Protein AF-A0A1M8A8I0-F1 (afdb_monomer)

Organism: Malassezia sympodialis (strain ATCC 42132) (NCBI:txid1230383)

Secondary structure (DSSP, 8-state):
-----PPPPP---------------------PPPS----------SS--PPEEETTEEE------PPP----HHHHHH---SBTTB-S-SSTTPPPHHHHT-SGGGTT--GGGS--PPPHHHHHHHSPPEEES-SEEEE--SSGGGS---EEEE--SSS-EE-TTT--EEEE------

Structure (mmCIF, N/CA/C/O backbone):
data_AF-A0A1M8A8I0-F1
#
_entry.id   AF-A0A1M8A8I0-F1
#
loop_
_atom_site.group_PDB
_atom_site.id
_atom_site.type_symbol
_atom_site.label_atom_id
_atom_site.label_alt_id
_atom_site.label_comp_id
_atom_site.label_asym_id
_atom_site.label_entity_id
_atom_site.label_seq_id
_atom_site.pdbx_PDB_ins_code
_atom_site.Cartn_x
_atom_site.Cartn_y
_atom_site.Cartn_z
_atom_site.occupancy
_atom_site.B_iso_or_equiv
_atom_site.auth_seq_id
_atom_site.auth_comp_id
_atom_site.auth_asym_id
_atom_site.auth_atom_id
_atom_site.pdbx_PDB_model_num
ATOM 1 N N . MET A 1 1 ? -39.048 -0.174 -56.837 1.00 52.12 1 MET A N 1
ATOM 2 C CA . MET A 1 1 ? -38.337 -0.571 -58.068 1.00 52.12 1 MET A CA 1
ATOM 3 C C . MET A 1 1 ? -37.530 0.618 -58.544 1.00 52.12 1 MET A C 1
ATOM 5 O O . MET A 1 1 ? -38.150 1.568 -58.985 1.00 52.12 1 MET A O 1
ATOM 9 N N . LEU A 1 2 ? -36.204 0.611 -58.415 1.00 50.03 2 LEU A N 1
ATOM 10 C CA . LEU A 1 2 ? -35.329 1.489 -59.196 1.00 50.03 2 LEU A CA 1
ATOM 11 C C . LEU A 1 2 ? -33.971 0.802 -59.343 1.00 50.03 2 LEU A C 1
ATOM 13 O O . LEU A 1 2 ? -33.365 0.352 -58.372 1.00 50.03 2 LEU A O 1
ATOM 17 N N . SER A 1 3 ? -33.606 0.628 -60.605 1.00 42.25 3 SER A N 1
ATOM 18 C CA . SER A 1 3 ? -32.530 -0.209 -61.113 1.00 42.25 3 SER A CA 1
ATOM 19 C C . SER A 1 3 ? -31.139 0.389 -60.904 1.00 42.25 3 SER A C 1
ATOM 21 O O . SER A 1 3 ? -30.956 1.601 -60.850 1.00 42.25 3 SER A O 1
ATOM 23 N N . ARG A 1 4 ? -30.156 -0.518 -60.862 1.00 52.56 4 ARG A N 1
ATOM 24 C CA . ARG A 1 4 ? -28.708 -0.284 -60.977 1.00 52.56 4 ARG A CA 1
ATOM 25 C C . ARG A 1 4 ? -28.339 0.608 -62.167 1.00 52.56 4 ARG A C 1
ATOM 27 O O . ARG A 1 4 ? -28.828 0.373 -63.267 1.00 52.56 4 ARG A O 1
ATOM 34 N N . VAL A 1 5 ? -27.299 1.424 -61.987 1.00 53.62 5 VAL A N 1
ATOM 35 C CA . VAL A 1 5 ? -26.310 1.706 -63.039 1.00 53.62 5 VAL A CA 1
ATOM 36 C C . VAL A 1 5 ? -24.917 1.636 -62.403 1.00 53.62 5 VAL A C 1
ATOM 38 O O . VAL A 1 5 ? -24.595 2.417 -61.516 1.00 53.62 5 VAL A O 1
ATOM 41 N N . MET A 1 6 ? -24.109 0.660 -62.822 1.00 53.6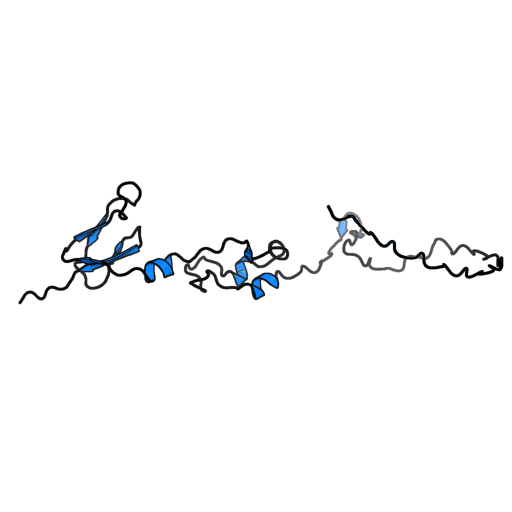6 6 MET A N 1
ATOM 42 C CA . MET A 1 6 ? -22.680 0.567 -62.502 1.00 53.66 6 MET A CA 1
ATOM 43 C C . MET A 1 6 ? -21.906 1.149 -63.687 1.00 53.66 6 MET A C 1
ATOM 45 O O . MET A 1 6 ? -22.011 0.620 -64.793 1.00 53.66 6 MET A O 1
ATOM 49 N N . LEU A 1 7 ? -21.146 2.226 -63.474 1.00 53.94 7 LEU A N 1
ATOM 50 C CA . LEU A 1 7 ? -20.192 2.739 -64.462 1.00 53.94 7 LEU A CA 1
ATOM 51 C C . LEU A 1 7 ? -18.871 1.967 -64.339 1.00 53.94 7 LEU A C 1
ATOM 53 O O . LEU A 1 7 ? -18.259 1.937 -63.273 1.00 53.94 7 LEU A O 1
ATOM 57 N N . ALA A 1 8 ? -18.433 1.350 -65.435 1.00 56.94 8 ALA A N 1
ATOM 58 C CA . ALA A 1 8 ? -17.130 0.701 -65.539 1.00 56.94 8 ALA A CA 1
ATOM 59 C C . ALA A 1 8 ? -16.010 1.741 -65.768 1.00 56.94 8 ALA A C 1
ATOM 61 O O . ALA A 1 8 ? -16.211 2.675 -66.546 1.00 56.94 8 ALA A O 1
ATOM 62 N N . PRO A 1 9 ? -14.818 1.586 -65.163 1.00 54.78 9 PRO A N 1
ATOM 63 C CA . PRO A 1 9 ? -13.682 2.453 -65.453 1.00 54.78 9 PRO A CA 1
ATOM 64 C C . PRO A 1 9 ? -13.008 2.084 -66.785 1.00 54.78 9 PRO A C 1
ATOM 66 O O . PRO A 1 9 ? -12.770 0.917 -67.100 1.00 54.78 9 PRO A O 1
ATOM 69 N N . THR A 1 10 ? -12.687 3.110 -67.571 1.00 54.66 10 THR A N 1
ATOM 70 C CA . THR A 1 10 ? -12.055 3.026 -68.891 1.00 54.66 10 THR A CA 1
ATOM 71 C C . THR A 1 10 ? -10.592 2.580 -68.821 1.00 54.66 10 THR A C 1
ATOM 73 O O . THR A 1 10 ? -9.788 3.097 -68.048 1.00 54.66 10 THR A O 1
ATOM 76 N N . ARG A 1 11 ? -10.257 1.628 -69.695 1.00 49.38 11 ARG A N 1
ATOM 77 C CA . ARG A 1 11 ? -8.951 0.991 -69.910 1.00 49.38 11 ARG A CA 1
ATOM 78 C C . ARG A 1 11 ? -7.901 2.005 -70.393 1.00 49.38 11 ARG A C 1
ATOM 80 O O . ARG A 1 11 ? -7.988 2.491 -71.516 1.00 49.38 11 ARG A O 1
ATOM 87 N N . ALA A 1 12 ? -6.893 2.287 -69.568 1.00 52.66 12 ALA A N 1
ATOM 88 C CA . ALA A 1 12 ? -5.731 3.083 -69.963 1.00 52.66 12 ALA A CA 1
ATOM 89 C C . ALA A 1 12 ? -4.850 2.315 -70.969 1.00 52.66 12 ALA A C 1
ATOM 91 O O . ALA A 1 12 ? -4.542 1.135 -70.777 1.00 52.66 12 ALA A O 1
ATOM 92 N N . LEU A 1 13 ? -4.458 2.989 -72.052 1.00 53.75 13 LEU A N 1
ATOM 93 C CA . LEU A 1 13 ? -3.564 2.473 -73.090 1.00 53.75 13 LEU A CA 1
ATOM 94 C C . LEU A 1 13 ? -2.116 2.439 -72.580 1.00 53.75 13 LEU A C 1
ATOM 96 O O . LEU A 1 13 ? -1.611 3.411 -72.023 1.00 53.75 13 LEU A O 1
ATOM 100 N N . ARG A 1 14 ? -1.450 1.296 -72.767 1.00 52.47 14 ARG A N 1
ATOM 101 C CA . ARG A 1 14 ? -0.057 1.059 -72.374 1.00 52.47 14 ARG A CA 1
ATOM 102 C C . ARG A 1 14 ? 0.848 1.436 -73.549 1.00 52.47 14 ARG A C 1
ATOM 104 O O . ARG A 1 14 ? 0.799 0.781 -74.586 1.00 52.47 14 ARG A O 1
ATOM 111 N N . ASN A 1 15 ? 1.667 2.475 -73.394 1.00 53.16 15 ASN A N 1
ATOM 112 C CA . ASN A 1 15 ? 2.667 2.840 -74.397 1.00 53.16 15 ASN A CA 1
ATOM 113 C C . ASN A 1 15 ? 3.743 1.748 -74.488 1.00 53.16 15 ASN A C 1
ATOM 115 O O . ASN A 1 15 ? 4.397 1.415 -73.498 1.00 53.16 15 ASN A O 1
ATOM 119 N N . HIS A 1 16 ? 3.918 1.190 -75.685 1.00 48.00 16 HIS A N 1
ATOM 120 C CA . HIS A 1 16 ? 4.998 0.266 -76.006 1.00 48.00 16 HIS A CA 1
ATOM 121 C C . HIS A 1 16 ? 6.304 1.048 -76.184 1.00 48.00 16 HIS A C 1
ATOM 123 O O . HIS A 1 16 ? 6.479 1.763 -77.166 1.00 48.00 16 HIS A O 1
ATOM 129 N N . ILE A 1 17 ? 7.232 0.896 -75.239 1.00 52.34 17 ILE A N 1
ATOM 130 C CA . ILE A 1 17 ? 8.620 1.338 -75.398 1.00 52.34 17 ILE A CA 1
ATOM 131 C C . ILE A 1 17 ? 9.374 0.183 -76.060 1.00 52.34 17 ILE A C 1
ATOM 133 O O . ILE A 1 17 ? 9.605 -0.854 -75.438 1.00 52.34 17 ILE A O 1
ATOM 137 N N . SER A 1 18 ? 9.719 0.344 -77.336 1.00 57.31 18 SER A N 1
ATOM 138 C CA . SER A 1 18 ? 10.574 -0.598 -78.057 1.00 57.31 18 SER A CA 1
ATOM 139 C C . SER A 1 18 ? 12.033 -0.291 -77.713 1.00 57.31 18 SER A C 1
ATOM 141 O O . SER A 1 18 ? 12.572 0.727 -78.137 1.00 57.31 18 SER A O 1
ATOM 143 N N . ALA A 1 19 ? 12.655 -1.136 -76.891 1.00 54.53 19 ALA A N 1
ATOM 144 C CA . ALA A 1 19 ? 14.074 -1.045 -76.561 1.00 54.53 19 ALA A CA 1
ATOM 145 C C . ALA A 1 19 ? 14.834 -2.154 -77.300 1.00 54.53 19 ALA A C 1
ATOM 147 O O . ALA A 1 19 ? 14.802 -3.319 -76.897 1.00 54.53 19 ALA A O 1
ATOM 148 N N . SER A 1 20 ? 15.515 -1.791 -78.385 1.00 58.41 20 SER A N 1
ATOM 149 C CA . SER A 1 20 ? 16.433 -2.676 -79.103 1.00 58.41 20 SER A CA 1
ATOM 150 C C . SER A 1 20 ? 17.648 -2.976 -78.224 1.00 58.41 20 SER A C 1
ATOM 152 O O . SER A 1 20 ? 18.409 -2.074 -77.875 1.00 58.41 20 SER A O 1
ATOM 154 N N . ARG A 1 21 ? 17.832 -4.243 -77.839 1.00 53.59 21 ARG A N 1
ATOM 155 C CA . ARG A 1 21 ? 19.018 -4.702 -77.104 1.00 53.59 21 ARG A CA 1
ATOM 156 C C . ARG A 1 21 ? 20.101 -5.119 -78.095 1.00 53.59 21 ARG A C 1
ATOM 158 O O . ARG A 1 21 ? 19.981 -6.159 -78.734 1.00 53.59 21 ARG A O 1
ATOM 165 N N . THR A 1 22 ? 21.167 -4.334 -78.185 1.00 52.44 22 THR A N 1
ATOM 166 C CA . THR A 1 22 ? 22.406 -4.735 -78.860 1.00 52.44 22 THR A CA 1
ATOM 167 C C . THR A 1 22 ? 23.226 -5.587 -77.895 1.00 52.44 22 THR A C 1
ATOM 169 O O . THR A 1 22 ? 23.623 -5.114 -76.831 1.00 52.44 22 THR A O 1
ATOM 172 N N . ILE A 1 23 ? 23.460 -6.854 -78.237 1.00 54.84 23 ILE A N 1
ATOM 173 C CA . ILE A 1 23 ? 24.297 -7.762 -77.445 1.00 54.84 23 ILE A CA 1
ATOM 174 C C . ILE A 1 23 ? 25.744 -7.574 -77.910 1.00 54.84 23 ILE A C 1
ATOM 176 O O . ILE A 1 23 ? 26.112 -8.010 -78.996 1.00 54.84 23 ILE A O 1
ATOM 180 N N . CYS A 1 24 ? 26.557 -6.901 -77.097 1.00 51.94 24 CYS A N 1
ATOM 181 C CA . CYS A 1 24 ? 28.005 -6.849 -77.273 1.00 51.94 24 CYS A CA 1
ATOM 182 C C . CYS A 1 24 ? 28.618 -8.024 -76.500 1.00 51.94 24 CYS A C 1
ATOM 184 O O . CYS A 1 24 ? 28.599 -8.038 -75.271 1.00 51.94 24 CYS A O 1
ATOM 186 N N . THR A 1 25 ? 29.116 -9.039 -77.204 1.00 57.38 25 THR A N 1
ATOM 187 C CA . THR A 1 25 ? 29.868 -10.144 -76.598 1.00 57.38 25 THR A CA 1
ATOM 188 C C . THR A 1 25 ? 31.325 -9.729 -76.426 1.00 57.38 25 THR A C 1
ATOM 190 O O . THR A 1 25 ? 32.157 -9.986 -77.294 1.00 57.38 25 THR A O 1
ATOM 193 N N . SER A 1 26 ? 31.654 -9.088 -75.306 1.00 59.12 26 SER A N 1
ATOM 194 C CA . SER A 1 26 ? 33.033 -9.049 -74.825 1.00 59.12 26 SER A CA 1
ATOM 195 C C . SER A 1 26 ? 33.281 -10.298 -73.979 1.00 59.12 26 SER A C 1
ATOM 197 O O . SER A 1 26 ? 32.675 -10.498 -72.929 1.00 59.12 26 SER A O 1
ATOM 199 N N . ALA A 1 27 ? 34.152 -11.185 -74.461 1.00 58.69 27 ALA A N 1
ATOM 200 C CA . ALA A 1 27 ? 34.617 -12.321 -73.680 1.00 58.69 27 ALA A CA 1
ATOM 201 C C . ALA A 1 27 ? 35.459 -11.795 -72.509 1.00 58.69 27 ALA A C 1
ATOM 203 O O . ALA A 1 27 ? 36.575 -11.310 -72.701 1.00 58.69 27 ALA A O 1
ATOM 204 N N . SER A 1 28 ? 34.928 -11.858 -71.289 1.00 57.09 28 SER A N 1
ATOM 205 C CA . SER A 1 28 ? 35.718 -11.625 -70.087 1.00 57.09 28 SER A CA 1
ATOM 206 C C . SER A 1 28 ? 36.686 -12.793 -69.913 1.00 57.09 28 SER A C 1
ATOM 208 O O . SER A 1 28 ? 36.304 -13.910 -69.566 1.00 57.09 28 SER A O 1
ATOM 210 N N . LEU A 1 29 ? 37.968 -12.538 -70.179 1.00 57.00 29 LEU A N 1
ATOM 211 C CA . LEU A 1 29 ? 39.049 -13.455 -69.843 1.00 57.00 29 LEU A CA 1
ATOM 212 C C . LEU A 1 29 ? 39.137 -13.542 -68.310 1.00 57.00 29 LEU A C 1
ATOM 214 O O . LEU A 1 29 ? 39.794 -12.726 -67.664 1.00 57.00 29 LEU A O 1
ATOM 218 N N . PHE A 1 30 ? 38.441 -14.512 -67.719 1.00 51.03 30 PHE A N 1
ATOM 219 C CA . PHE A 1 30 ? 38.555 -14.831 -66.300 1.00 51.03 30 PHE A CA 1
ATOM 220 C C . PHE A 1 30 ? 39.952 -15.399 -66.027 1.00 51.03 30 PHE A C 1
ATOM 222 O O . PHE A 1 30 ? 40.201 -16.595 -66.153 1.00 51.03 30 PHE A O 1
ATOM 229 N N . LYS A 1 31 ? 40.890 -14.528 -65.646 1.00 59.69 31 LYS A N 1
ATOM 230 C CA . LYS A 1 31 ? 42.123 -14.953 -64.982 1.00 59.69 31 LYS A CA 1
ATOM 231 C C . LYS A 1 31 ? 41.746 -15.429 -63.580 1.00 59.69 31 LYS A C 1
ATOM 233 O O . LYS A 1 31 ? 41.356 -14.623 -62.740 1.00 59.69 31 LYS A O 1
ATOM 238 N N . SER A 1 32 ? 41.843 -16.733 -63.336 1.00 60.12 32 SER A N 1
ATOM 239 C CA . SER A 1 32 ? 41.722 -17.303 -61.994 1.00 60.12 32 SER A CA 1
ATOM 240 C C . SER A 1 32 ? 42.789 -16.684 -61.090 1.00 60.12 32 SER A C 1
ATOM 242 O O . SER A 1 32 ? 43.986 -16.839 -61.340 1.00 60.12 32 SER A O 1
ATOM 244 N N . LEU A 1 33 ? 42.353 -15.957 -60.063 1.00 58.38 33 LEU A N 1
ATOM 245 C CA . LEU A 1 33 ? 43.232 -15.464 -59.007 1.00 58.38 33 LEU A CA 1
ATOM 246 C C . LEU A 1 33 ? 43.849 -16.661 -58.258 1.00 58.38 33 LEU A C 1
ATOM 248 O O . LEU A 1 33 ? 43.183 -17.688 -58.107 1.00 58.38 33 LEU A O 1
ATOM 252 N N . PRO A 1 34 ? 45.108 -16.562 -57.800 1.00 54.53 34 PRO A N 1
ATOM 253 C CA . PRO A 1 34 ? 45.778 -17.656 -57.108 1.00 54.53 34 PRO A CA 1
ATOM 254 C C . PRO A 1 34 ? 45.027 -18.018 -55.820 1.00 54.53 34 PRO A C 1
ATOM 256 O O . PRO A 1 34 ? 44.837 -17.178 -54.944 1.00 54.53 34 PRO A O 1
ATOM 259 N N . THR A 1 35 ? 44.649 -19.291 -55.675 1.00 53.25 35 THR A N 1
ATOM 260 C CA . THR A 1 35 ? 43.883 -19.857 -54.543 1.00 53.25 35 THR A CA 1
ATOM 261 C C . THR A 1 35 ? 44.657 -19.900 -53.216 1.00 53.25 35 THR A C 1
ATOM 263 O O . THR A 1 35 ? 44.298 -20.628 -52.295 1.00 53.25 35 THR A O 1
ATOM 266 N N . LYS A 1 36 ? 45.751 -19.150 -53.093 1.00 52.31 36 LYS A N 1
ATOM 267 C CA . LYS A 1 36 ? 46.561 -19.105 -51.879 1.00 52.31 36 LYS A CA 1
ATOM 268 C C . LYS A 1 36 ? 47.147 -17.711 -51.703 1.00 52.31 36 LYS A C 1
ATOM 270 O O . LYS A 1 36 ? 48.325 -17.481 -51.946 1.00 52.31 36 LYS A O 1
ATOM 275 N N . GLN A 1 37 ? 46.299 -16.773 -51.298 1.00 53.38 37 GLN A N 1
ATOM 276 C CA . GLN A 1 37 ? 46.791 -15.635 -50.531 1.00 53.38 37 GLN A CA 1
ATOM 277 C C . GLN A 1 37 ? 47.101 -16.164 -49.129 1.00 53.38 37 GLN A C 1
ATOM 279 O O . GLN A 1 37 ? 46.246 -16.798 -48.507 1.00 53.38 37 GLN A O 1
ATOM 284 N N . GLU A 1 38 ? 48.336 -15.978 -48.659 1.00 50.22 38 GLU A N 1
ATOM 285 C CA . GLU A 1 38 ? 48.644 -16.135 -47.239 1.00 50.22 38 GLU A CA 1
ATOM 286 C C . GLU A 1 38 ? 47.653 -15.279 -46.459 1.00 50.22 38 GLU A C 1
ATOM 288 O O . GLU A 1 38 ? 47.530 -14.077 -46.701 1.00 50.22 38 GLU A O 1
ATOM 293 N N . ALA A 1 39 ? 46.892 -15.919 -45.573 1.00 50.38 39 ALA A N 1
ATOM 294 C CA . ALA A 1 39 ? 46.009 -15.206 -44.678 1.00 50.38 39 ALA A CA 1
ATOM 295 C C . ALA A 1 39 ? 46.883 -14.276 -43.830 1.00 50.38 39 ALA A C 1
ATOM 297 O O . ALA A 1 39 ? 47.566 -14.721 -42.907 1.00 50.38 39 ALA A O 1
ATOM 298 N N . ALA A 1 40 ? 46.854 -12.976 -44.136 1.00 54.72 40 ALA A N 1
ATOM 299 C CA . ALA A 1 40 ? 47.198 -11.964 -43.151 1.00 54.72 40 ALA A CA 1
ATOM 300 C C . ALA A 1 40 ? 46.417 -12.291 -41.864 1.00 54.72 40 ALA A C 1
ATOM 302 O O . ALA A 1 40 ? 45.322 -12.854 -41.967 1.00 54.72 40 ALA A O 1
ATOM 303 N N . PRO A 1 41 ? 46.928 -11.979 -40.660 1.00 49.59 41 PRO A N 1
ATOM 304 C CA . PRO A 1 41 ? 46.206 -12.225 -39.417 1.00 49.59 41 PRO A CA 1
ATOM 305 C C . PRO A 1 41 ? 44.968 -11.316 -39.345 1.00 49.59 41 PRO A C 1
ATOM 307 O O . PRO A 1 41 ? 44.931 -10.332 -38.614 1.00 49.59 41 PRO A O 1
ATOM 310 N N . SER A 1 42 ? 43.933 -11.631 -40.120 1.00 57.50 42 SER A N 1
ATOM 311 C CA . SER A 1 42 ? 42.636 -10.996 -40.048 1.00 57.50 42 SER A CA 1
ATOM 312 C C . SER A 1 42 ? 42.003 -11.489 -38.759 1.00 57.50 42 SER A C 1
ATOM 314 O O . SER A 1 42 ? 41.660 -12.668 -38.617 1.00 57.50 42 SER A O 1
ATOM 316 N N . VAL A 1 43 ? 41.894 -10.596 -37.783 1.00 58.62 43 VAL A N 1
ATOM 317 C CA . VAL A 1 43 ? 41.001 -10.798 -36.646 1.00 58.62 43 VAL A CA 1
ATOM 318 C C . VAL A 1 43 ? 39.609 -10.981 -37.243 1.00 58.62 43 VAL A C 1
ATOM 320 O O . VAL A 1 43 ? 39.127 -10.099 -37.949 1.00 58.62 43 VAL A O 1
ATOM 323 N N . ALA A 1 44 ? 39.004 -12.152 -37.042 1.00 55.81 44 ALA A N 1
ATOM 324 C CA . ALA A 1 44 ? 37.651 -12.413 -37.512 1.00 55.81 44 ALA A CA 1
ATOM 325 C C . ALA A 1 44 ? 36.719 -11.348 -36.910 1.00 55.81 44 ALA A C 1
ATOM 327 O O . ALA A 1 44 ? 36.545 -11.295 -35.695 1.00 55.81 44 ALA A O 1
ATOM 328 N N . GLN A 1 45 ? 36.174 -10.470 -37.751 1.00 57.41 45 GLN A N 1
ATOM 329 C CA . GLN A 1 45 ? 35.162 -9.497 -37.354 1.00 57.41 45 GLN A CA 1
ATOM 330 C C . GLN A 1 45 ? 33.795 -10.175 -37.450 1.00 57.41 45 GLN A C 1
ATOM 332 O O . GLN A 1 45 ? 33.190 -10.246 -38.516 1.00 57.41 45 GLN A O 1
ATOM 337 N N . GLY A 1 46 ? 33.353 -10.729 -36.326 1.00 61.03 46 GLY A N 1
ATOM 338 C CA . GLY A 1 46 ? 32.029 -11.307 -36.126 1.00 61.03 46 GLY A CA 1
ATOM 339 C C . GLY A 1 46 ? 31.844 -11.685 -34.658 1.00 61.03 46 GLY A C 1
ATOM 340 O O . GLY A 1 46 ? 32.826 -11.960 -33.970 1.00 61.03 46 GLY A O 1
ATOM 341 N N . ASP A 1 47 ? 30.598 -11.715 -34.182 1.00 63.09 47 ASP A N 1
ATOM 342 C CA . ASP A 1 47 ? 30.268 -12.026 -32.778 1.00 63.09 47 ASP A CA 1
ATOM 343 C C . ASP A 1 47 ? 30.710 -13.437 -32.353 1.00 63.09 47 ASP A C 1
ATOM 345 O O . ASP A 1 47 ? 30.887 -13.722 -31.170 1.00 63.09 47 ASP A O 1
ATOM 349 N N . PHE A 1 48 ? 30.934 -14.326 -33.326 1.00 62.44 48 PHE A N 1
ATOM 350 C CA . PHE A 1 48 ? 31.492 -15.652 -33.108 1.00 62.44 48 PHE A CA 1
ATOM 351 C C . PHE A 1 48 ? 32.971 -15.694 -33.514 1.00 62.44 48 PHE A C 1
ATOM 353 O O . PHE A 1 48 ? 33.329 -16.034 -34.645 1.00 62.44 48 PHE A O 1
ATOM 360 N N . VAL A 1 49 ? 33.853 -15.366 -32.573 1.00 66.50 49 VAL A N 1
ATOM 361 C CA . VAL A 1 49 ? 35.296 -15.571 -32.733 1.00 66.50 49 VAL A CA 1
ATOM 362 C C . VAL A 1 49 ? 35.611 -17.036 -32.429 1.00 66.50 49 VAL A C 1
ATOM 364 O O . VAL A 1 49 ? 35.474 -17.490 -31.292 1.00 66.50 49 VAL A O 1
ATOM 367 N N . ARG A 1 50 ? 36.039 -17.796 -33.445 1.00 65.12 50 ARG A N 1
ATOM 368 C CA . ARG A 1 50 ? 36.445 -19.197 -33.261 1.00 65.12 50 ARG A CA 1
ATOM 369 C C . ARG A 1 50 ? 37.641 -19.260 -32.295 1.00 65.12 50 ARG A C 1
ATOM 371 O O . ARG A 1 50 ? 38.625 -18.559 -32.541 1.00 65.12 50 ARG A O 1
ATOM 378 N N . PRO A 1 51 ? 37.591 -20.092 -31.240 1.00 65.94 51 PRO A N 1
ATOM 379 C CA . PRO A 1 51 ? 38.696 -20.226 -30.302 1.00 65.94 51 PRO A CA 1
ATOM 380 C C . PRO A 1 51 ? 40.012 -20.573 -31.003 1.00 65.94 51 PRO A C 1
ATOM 382 O O . PRO A 1 51 ? 40.032 -21.471 -31.848 1.00 65.94 51 PRO A O 1
ATOM 385 N N . ARG A 1 52 ? 41.104 -19.872 -30.669 1.00 66.56 52 ARG A N 1
ATOM 386 C CA . ARG A 1 52 ? 42.444 -20.243 -31.142 1.00 66.56 52 ARG A CA 1
ATOM 387 C C . ARG A 1 52 ? 42.993 -21.362 -30.255 1.00 66.56 52 ARG A C 1
ATOM 389 O O . ARG A 1 52 ? 42.689 -21.427 -29.067 1.00 66.56 52 ARG A O 1
ATOM 396 N N . THR A 1 53 ? 43.729 -22.288 -30.857 1.00 64.31 53 THR A N 1
ATOM 397 C CA . THR A 1 53 ? 44.392 -23.390 -30.150 1.00 64.31 53 THR A CA 1
ATOM 398 C C . THR A 1 53 ? 45.895 -23.195 -30.249 1.00 64.31 53 THR A C 1
ATOM 400 O O . THR A 1 53 ? 46.447 -23.241 -31.351 1.00 64.31 53 THR A O 1
ATOM 403 N N . ASP A 1 54 ? 46.552 -23.011 -29.112 1.00 60.31 54 ASP A N 1
ATOM 404 C CA . ASP A 1 54 ? 47.998 -22.864 -28.998 1.00 60.31 54 ASP A CA 1
ATOM 405 C C . ASP A 1 54 ? 48.494 -24.106 -28.241 1.00 60.31 54 ASP A C 1
ATOM 407 O O . ASP A 1 54 ? 48.424 -24.197 -27.017 1.00 60.31 54 ASP A O 1
ATOM 411 N N . GLY A 1 55 ? 48.910 -25.137 -28.985 1.00 72.25 55 GLY A N 1
ATOM 412 C CA . GLY A 1 55 ? 49.272 -26.443 -28.416 1.00 72.25 55 GLY A CA 1
ATOM 413 C C . GLY A 1 55 ? 48.062 -27.280 -27.963 1.00 72.25 55 GLY A C 1
ATOM 414 O O . GLY A 1 55 ? 47.066 -27.369 -28.675 1.00 72.25 55 GLY A O 1
ATOM 415 N N . HIS A 1 56 ? 48.156 -27.923 -26.788 1.00 67.00 56 HIS A N 1
ATOM 416 C CA . HIS A 1 56 ? 47.110 -28.796 -26.212 1.00 67.00 56 HIS A CA 1
ATOM 417 C C . HIS A 1 56 ? 45.949 -28.030 -25.540 1.00 67.00 56 HIS A C 1
ATOM 419 O O . HIS A 1 56 ? 45.072 -28.649 -24.940 1.00 67.00 56 HIS A O 1
ATOM 425 N N . GLY A 1 57 ? 45.945 -26.694 -25.595 1.00 61.66 57 GLY A N 1
ATOM 426 C CA . GLY A 1 57 ? 44.961 -25.846 -24.925 1.00 61.66 57 GLY A CA 1
ATOM 427 C C . GLY A 1 57 ? 44.191 -24.958 -25.897 1.00 61.66 57 GLY A C 1
ATOM 428 O O . GLY A 1 57 ? 44.741 -24.434 -26.864 1.00 61.66 57 GLY A O 1
ATOM 429 N N . ILE A 1 58 ? 42.902 -24.770 -25.613 1.00 62.62 58 ILE A N 1
ATOM 430 C CA . ILE A 1 58 ? 42.059 -23.778 -26.281 1.00 62.62 58 ILE A CA 1
ATOM 431 C C . ILE A 1 58 ? 42.280 -22.433 -25.573 1.00 62.62 58 ILE A C 1
ATOM 433 O O . ILE A 1 58 ? 41.889 -22.276 -24.417 1.00 62.62 58 ILE A O 1
ATOM 437 N N . SER A 1 59 ? 42.891 -21.466 -26.255 1.00 63.41 59 SER A N 1
ATOM 438 C CA . SER A 1 59 ? 43.122 -20.106 -25.762 1.00 63.41 59 SER A CA 1
ATOM 439 C C . SER A 1 59 ? 42.141 -19.156 -26.446 1.00 63.41 59 SER A C 1
ATOM 441 O O . SER A 1 59 ? 42.368 -18.631 -27.538 1.00 63.41 59 SER A O 1
ATOM 443 N N . ALA A 1 60 ? 40.977 -18.967 -25.827 1.00 60.03 60 ALA A N 1
ATOM 444 C CA . ALA A 1 60 ? 39.981 -18.014 -26.299 1.00 60.03 60 ALA A CA 1
ATOM 445 C C . ALA A 1 60 ? 39.500 -17.134 -25.154 1.00 60.03 60 ALA A C 1
ATOM 447 O O . ALA A 1 60 ? 38.491 -17.405 -24.513 1.00 60.03 60 ALA A O 1
ATOM 448 N N . GLN A 1 61 ? 40.237 -16.055 -24.910 1.00 61.72 61 GLN A N 1
ATOM 449 C CA . GLN A 1 61 ? 39.792 -14.948 -24.067 1.00 61.72 61 GLN A CA 1
ATOM 450 C C . GLN A 1 61 ? 39.082 -13.916 -24.953 1.00 61.72 61 GLN A C 1
ATOM 452 O O . GLN A 1 61 ? 39.604 -12.836 -25.215 1.00 61.72 61 GLN A O 1
ATOM 457 N N . VAL A 1 62 ? 37.909 -14.267 -25.485 1.00 63.56 62 VAL A N 1
ATOM 458 C CA . VAL A 1 62 ? 37.073 -13.304 -26.216 1.00 63.56 62 VAL A CA 1
ATOM 459 C C . VAL A 1 62 ? 36.157 -12.649 -25.193 1.00 63.56 62 VAL A C 1
ATOM 461 O O . VAL A 1 62 ? 35.115 -13.191 -24.837 1.00 63.56 62 VAL A O 1
ATOM 464 N N . GLN A 1 63 ? 36.571 -11.492 -24.679 1.00 62.94 63 GLN A N 1
ATOM 465 C CA . GLN A 1 63 ? 35.692 -10.641 -23.882 1.00 62.94 63 GLN A CA 1
ATOM 466 C C . GLN A 1 63 ? 34.698 -9.977 -24.838 1.00 62.94 63 GLN A C 1
ATOM 468 O O . GLN A 1 63 ? 34.989 -8.940 -25.431 1.00 62.94 63 GLN A O 1
ATOM 473 N N . THR A 1 64 ? 33.533 -10.588 -25.042 1.00 63.28 64 THR A N 1
ATOM 474 C CA . THR A 1 64 ? 32.426 -9.896 -25.708 1.00 63.28 64 THR A CA 1
ATOM 475 C C . THR A 1 64 ? 32.007 -8.714 -24.831 1.00 63.28 64 THR A C 1
ATOM 477 O O . THR A 1 64 ? 31.837 -8.916 -23.623 1.00 63.28 64 THR A O 1
ATOM 480 N N . PRO A 1 65 ? 31.824 -7.497 -25.371 1.00 71.88 65 PRO A N 1
ATOM 481 C CA . PRO A 1 65 ? 31.308 -6.386 -24.584 1.00 71.88 65 PRO A CA 1
ATOM 482 C C . PRO A 1 65 ? 29.890 -6.731 -24.115 1.00 71.88 65 PRO A C 1
ATOM 484 O O . PRO A 1 65 ? 28.944 -6.740 -24.898 1.00 71.88 65 PRO A O 1
ATOM 487 N N . ILE A 1 66 ? 29.741 -7.061 -22.832 1.00 71.69 66 ILE A N 1
ATOM 488 C CA . ILE A 1 66 ? 28.435 -7.330 -22.229 1.00 71.69 66 ILE A CA 1
ATOM 489 C C . ILE A 1 66 ? 27.696 -5.993 -22.155 1.00 71.69 66 ILE A C 1
ATOM 491 O O . ILE A 1 66 ? 28.153 -5.058 -21.491 1.00 71.69 66 ILE A O 1
ATOM 495 N N . ALA A 1 67 ? 26.568 -5.888 -22.856 1.00 74.75 67 ALA A N 1
ATOM 496 C CA . ALA A 1 67 ? 25.720 -4.706 -22.790 1.00 74.75 67 ALA A CA 1
ATOM 497 C C . ALA A 1 67 ? 25.289 -4.454 -21.336 1.00 74.75 67 ALA A C 1
ATOM 499 O O . ALA A 1 67 ? 24.878 -5.371 -20.620 1.00 74.75 67 ALA A O 1
ATOM 500 N N . LYS A 1 68 ? 25.392 -3.201 -20.881 1.00 81.88 68 LYS A N 1
ATOM 501 C CA . LYS A 1 68 ? 24.919 -2.823 -19.546 1.00 81.88 68 LYS A CA 1
ATOM 502 C C . LYS A 1 68 ? 23.398 -2.932 -19.516 1.00 81.88 68 LYS A C 1
ATOM 504 O O . LYS A 1 68 ? 22.729 -2.396 -20.394 1.00 81.88 68 LYS A O 1
ATOM 509 N N . ALA A 1 69 ? 22.863 -3.593 -18.492 1.00 83.25 69 ALA A N 1
ATOM 510 C CA . ALA A 1 69 ? 21.424 -3.668 -18.289 1.00 83.25 69 ALA A CA 1
ATOM 511 C C . ALA A 1 69 ? 20.869 -2.264 -17.995 1.00 83.25 69 ALA A C 1
ATOM 513 O O . ALA A 1 69 ? 21.148 -1.680 -16.944 1.00 83.25 69 ALA A O 1
ATOM 514 N N . THR A 1 70 ? 20.087 -1.737 -18.931 1.00 88.88 70 THR A N 1
ATOM 515 C CA . THR A 1 70 ? 19.437 -0.427 -18.832 1.00 88.88 70 THR A CA 1
ATOM 516 C C . THR A 1 70 ? 17.922 -0.616 -18.746 1.00 88.88 70 THR A C 1
ATOM 518 O O . THR A 1 70 ? 17.395 -1.686 -19.058 1.00 88.88 70 THR A O 1
ATOM 521 N N . ASN A 1 71 ? 17.219 0.409 -18.265 1.00 90.25 71 ASN A N 1
ATOM 522 C CA . ASN A 1 71 ? 15.763 0.447 -18.331 1.00 90.25 71 ASN A CA 1
ATOM 523 C C . ASN A 1 71 ? 15.319 0.669 -19.779 1.00 90.25 71 ASN A C 1
ATOM 525 O O . ASN A 1 71 ? 15.838 1.574 -20.435 1.00 90.25 71 ASN A O 1
ATOM 529 N N . PRO A 1 72 ? 14.359 -0.110 -20.282 1.00 90.06 72 PRO A N 1
ATOM 530 C CA . PRO A 1 72 ? 13.869 0.078 -21.635 1.00 90.06 72 PRO A CA 1
ATOM 531 C C . PRO A 1 72 ? 13.081 1.393 -21.757 1.00 90.06 72 PRO A C 1
ATOM 533 O O . PRO A 1 72 ? 12.443 1.828 -20.793 1.00 90.06 72 PRO A O 1
ATOM 536 N N . PRO A 1 73 ? 13.092 2.032 -22.939 1.00 89.81 73 PRO A N 1
ATOM 537 C CA . PRO A 1 73 ? 12.493 3.352 -23.138 1.00 89.81 73 PRO A CA 1
ATOM 538 C C . PRO A 1 73 ? 10.988 3.370 -22.840 1.00 89.81 73 PRO A C 1
ATOM 540 O O . PRO A 1 73 ? 10.505 4.312 -22.218 1.00 89.81 73 PRO A O 1
ATOM 543 N N . GLY A 1 74 ? 10.267 2.295 -23.183 1.00 90.44 74 GLY A N 1
ATOM 544 C CA . GLY A 1 74 ? 8.829 2.186 -22.920 1.00 90.44 74 GLY A CA 1
ATOM 545 C C . GLY A 1 74 ? 8.464 2.212 -21.430 1.00 90.44 74 GLY A C 1
ATOM 546 O O . GLY A 1 74 ? 7.388 2.683 -21.077 1.00 90.44 74 GLY A O 1
ATOM 547 N N . LEU A 1 75 ? 9.362 1.766 -20.541 1.00 90.81 75 LEU A N 1
ATOM 548 C CA . LEU A 1 75 ? 9.138 1.847 -19.095 1.00 90.81 75 LEU A CA 1
ATOM 549 C C . LEU A 1 75 ? 9.251 3.287 -18.603 1.00 90.81 75 LEU A C 1
ATOM 551 O O . LEU A 1 75 ? 8.472 3.719 -17.760 1.00 90.81 75 LEU A O 1
ATOM 555 N N . VAL A 1 76 ? 10.262 4.002 -19.095 1.00 90.19 76 VAL A N 1
ATOM 556 C CA . VAL A 1 76 ? 10.535 5.383 -18.689 1.00 90.19 76 VAL A CA 1
ATOM 557 C C . VAL A 1 76 ? 9.395 6.295 -19.134 1.00 90.19 76 VAL A C 1
ATOM 559 O O . VAL A 1 76 ? 8.991 7.164 -18.371 1.00 90.19 76 VAL A O 1
ATOM 562 N N . GLU A 1 77 ? 8.845 6.053 -20.325 1.00 91.38 77 GLU A N 1
ATOM 563 C CA . GLU A 1 77 ? 7.651 6.741 -20.823 1.00 91.38 77 GLU A CA 1
ATOM 564 C C . GLU A 1 77 ? 6.408 6.428 -19.979 1.00 91.38 77 GLU A C 1
ATOM 566 O O . GLU A 1 77 ? 5.631 7.327 -19.671 1.00 91.38 77 GLU A O 1
ATOM 571 N N . TYR A 1 78 ? 6.220 5.164 -19.587 1.00 90.50 78 TYR A N 1
ATOM 572 C CA . TYR A 1 78 ? 5.037 4.745 -18.838 1.00 90.50 78 TYR A CA 1
ATOM 573 C C . TYR A 1 78 ? 5.052 5.182 -17.363 1.00 90.50 78 TYR A C 1
ATOM 575 O O . TYR A 1 78 ? 4.016 5.569 -16.831 1.00 90.50 78 TYR A O 1
ATOM 583 N N . GLY A 1 79 ? 6.205 5.106 -16.693 1.00 92.81 79 GLY A N 1
ATOM 584 C CA . GLY A 1 79 ? 6.371 5.526 -15.302 1.00 92.81 79 GLY A CA 1
ATOM 585 C C . GLY A 1 79 ? 7.215 4.567 -14.457 1.00 92.81 79 GLY A C 1
ATOM 586 O O . GLY A 1 79 ? 7.030 3.343 -14.459 1.00 92.81 79 GLY A O 1
ATOM 587 N N . LEU A 1 80 ? 8.122 5.155 -13.670 1.00 93.31 80 LEU A N 1
ATOM 588 C CA . LEU A 1 80 ? 9.048 4.454 -12.765 1.00 93.31 80 LEU A CA 1
ATOM 589 C C . LEU A 1 80 ? 8.543 4.355 -11.319 1.00 93.31 80 LEU A C 1
ATOM 591 O O . LEU A 1 80 ? 9.254 3.843 -10.458 1.00 93.31 80 LEU A O 1
ATOM 595 N N . GLU A 1 81 ? 7.330 4.830 -11.064 1.00 94.44 81 GLU A N 1
ATOM 596 C CA . GLU A 1 81 ? 6.675 4.782 -9.760 1.00 94.44 81 GLU A CA 1
ATOM 597 C C . GLU A 1 81 ? 6.368 3.340 -9.349 1.00 94.44 81 GLU A C 1
ATOM 599 O O . GLU A 1 81 ? 5.979 2.510 -10.183 1.00 94.44 81 GLU A O 1
ATOM 604 N N . GLN A 1 82 ? 6.529 3.044 -8.057 1.00 95.62 82 GLN A N 1
ATOM 605 C CA . GLN A 1 82 ? 6.309 1.706 -7.514 1.00 95.62 82 GLN A CA 1
ATOM 606 C C . GLN A 1 82 ? 4.838 1.269 -7.613 1.00 95.62 82 GLN A C 1
ATOM 608 O O . GLN A 1 82 ? 4.559 0.103 -7.895 1.00 95.62 82 GLN A O 1
ATOM 613 N N . SER A 1 83 ? 3.903 2.201 -7.416 1.00 95.75 83 SER A N 1
ATOM 614 C CA . SER A 1 83 ? 2.461 2.015 -7.606 1.00 95.75 83 SER A CA 1
ATOM 615 C C . SER A 1 83 ? 1.802 3.334 -8.040 1.00 95.75 83 SER A C 1
ATOM 617 O O . SER A 1 83 ? 2.360 4.391 -7.751 1.00 95.75 83 SER A O 1
ATOM 619 N N . PRO A 1 84 ? 0.610 3.313 -8.668 1.00 95.12 84 PRO A N 1
ATOM 620 C CA . PRO A 1 84 ? -0.043 4.529 -9.173 1.00 95.12 84 PRO A CA 1
ATOM 621 C C . PRO A 1 84 ? -0.363 5.585 -8.110 1.00 95.12 84 PRO A C 1
ATOM 623 O O . PRO A 1 84 ? -0.507 6.759 -8.423 1.00 95.12 84 PRO A O 1
ATOM 626 N N . ASN A 1 85 ? -0.573 5.158 -6.866 1.00 96.00 85 ASN A N 1
ATOM 627 C CA . ASN A 1 85 ? -0.947 6.016 -5.743 1.00 96.00 85 ASN A CA 1
ATOM 628 C C . ASN A 1 85 ? 0.203 6.238 -4.751 1.00 96.00 85 ASN A C 1
ATOM 630 O O . ASN A 1 85 ? 0.064 7.052 -3.847 1.00 96.00 85 ASN A O 1
ATOM 634 N N . PHE A 1 86 ? 1.315 5.511 -4.884 1.00 96.12 86 PHE A N 1
ATOM 635 C CA . PHE A 1 86 ? 2.469 5.643 -3.999 1.00 96.12 86 PHE A CA 1
ATOM 636 C C . PHE A 1 86 ? 3.768 5.373 -4.781 1.00 96.12 86 PHE A C 1
ATOM 638 O O . PHE A 1 86 ? 4.001 4.222 -5.182 1.00 96.12 86 PHE A O 1
ATOM 645 N N . PRO A 1 87 ? 4.600 6.404 -5.031 1.00 95.31 87 PRO A N 1
ATOM 646 C CA . PRO A 1 87 ? 5.740 6.297 -5.940 1.00 95.31 87 PRO A CA 1
ATOM 647 C C . PRO A 1 87 ? 6.960 5.594 -5.334 1.00 95.31 87 PRO A C 1
ATOM 649 O O . PRO A 1 87 ? 7.738 4.991 -6.076 1.00 95.31 87 PRO A O 1
ATOM 652 N N . GLU A 1 88 ? 7.128 5.652 -4.013 1.00 95.12 88 GLU A N 1
ATOM 653 C CA . GLU A 1 88 ? 8.305 5.143 -3.303 1.00 95.12 88 GLU A CA 1
ATOM 654 C C . GLU A 1 88 ? 8.167 3.669 -2.882 1.00 95.12 88 GLU A C 1
ATOM 656 O O . GLU A 1 88 ? 7.121 3.034 -3.021 1.00 95.12 88 GLU A O 1
ATOM 661 N N . THR A 1 89 ? 9.250 3.101 -2.355 1.00 96.06 89 THR A N 1
ATOM 662 C CA . THR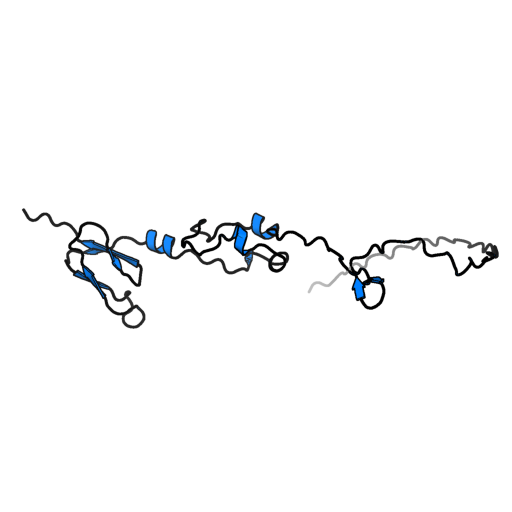 A 1 89 ? 9.258 1.769 -1.736 1.00 96.06 89 THR A CA 1
ATOM 663 C C . THR A 1 89 ? 8.786 1.834 -0.285 1.00 96.06 89 THR A C 1
ATOM 665 O O . THR A 1 89 ? 9.064 2.803 0.413 1.00 96.06 89 THR A O 1
ATOM 668 N N . TRP A 1 90 ? 8.133 0.780 0.203 1.00 95.69 90 TRP A N 1
ATOM 669 C CA . TRP A 1 90 ? 7.567 0.712 1.562 1.00 95.69 90 TRP A CA 1
ATOM 670 C C . TRP A 1 90 ? 8.136 -0.429 2.419 1.00 95.69 90 TRP A C 1
ATOM 672 O O . TRP A 1 90 ? 7.615 -0.723 3.494 1.00 95.69 90 TRP A O 1
ATOM 682 N N . SER A 1 91 ? 9.203 -1.089 1.967 1.00 95.12 91 SER A N 1
ATOM 683 C CA . SER A 1 91 ? 10.001 -1.988 2.805 1.00 95.12 91 SER A CA 1
ATOM 684 C C . SER A 1 91 ? 11.478 -1.906 2.439 1.00 95.12 91 SER A C 1
ATOM 686 O O . SER A 1 91 ? 11.826 -1.676 1.285 1.00 95.12 91 SER A O 1
ATOM 688 N N . GLU A 1 92 ? 12.357 -2.141 3.412 1.00 94.44 92 GLU A N 1
ATOM 689 C CA . GLU A 1 92 ? 13.814 -2.022 3.230 1.00 94.44 92 GLU A CA 1
ATOM 690 C C . GLU A 1 92 ? 14.365 -2.979 2.162 1.00 94.44 92 GLU A C 1
ATOM 692 O O . GLU A 1 92 ? 15.289 -2.650 1.425 1.00 94.44 92 GLU A O 1
ATOM 697 N N . SER A 1 93 ? 13.777 -4.171 2.054 1.00 96.44 93 SER A N 1
ATOM 698 C CA . SER A 1 93 ? 14.154 -5.191 1.072 1.00 96.44 93 SER A CA 1
ATOM 699 C C . SER A 1 93 ? 13.502 -5.004 -0.302 1.00 96.44 93 SER A C 1
ATOM 701 O O . SER A 1 93 ? 13.821 -5.742 -1.238 1.00 96.44 93 SER A O 1
ATOM 703 N N . GLN A 1 94 ? 12.566 -4.058 -0.446 1.00 96.56 94 GLN A N 1
ATOM 704 C CA . GLN A 1 94 ? 11.880 -3.831 -1.712 1.00 96.56 94 GLN A CA 1
ATOM 705 C C . GLN A 1 94 ? 12.790 -3.056 -2.659 1.00 96.56 94 GLN A C 1
ATOM 707 O O . GLN A 1 94 ? 13.218 -1.941 -2.379 1.00 96.56 94 GLN A O 1
ATOM 712 N N . ARG A 1 95 ? 13.050 -3.640 -3.828 1.00 96.38 95 ARG A N 1
ATOM 713 C CA . ARG A 1 95 ? 13.808 -2.966 -4.884 1.00 96.38 95 ARG A CA 1
ATOM 714 C C . ARG A 1 95 ? 12.909 -1.948 -5.595 1.00 96.38 95 ARG A C 1
ATOM 716 O O . ARG A 1 95 ? 11.782 -2.312 -5.953 1.00 96.38 95 ARG A O 1
ATOM 723 N N . PRO A 1 96 ? 13.390 -0.721 -5.857 1.00 95.88 96 PRO A N 1
ATOM 724 C CA . PRO A 1 96 ? 12.628 0.254 -6.626 1.00 95.88 96 PRO A CA 1
ATOM 725 C C . PRO A 1 96 ? 12.421 -0.250 -8.059 1.00 95.88 96 PRO A C 1
ATOM 727 O O . PRO A 1 96 ? 13.299 -0.900 -8.639 1.00 95.88 96 PRO A O 1
ATOM 730 N N . LYS A 1 97 ? 11.274 0.073 -8.665 1.00 94.62 97 LYS A N 1
ATOM 731 C CA . LYS A 1 97 ? 10.909 -0.351 -10.030 1.00 94.62 97 LYS A CA 1
ATOM 732 C C . LYS A 1 97 ? 11.980 -0.017 -11.071 1.00 94.62 97 LYS A C 1
ATOM 734 O O . LYS A 1 97 ? 12.261 -0.832 -11.948 1.00 94.62 97 LYS A O 1
ATOM 739 N N . SER A 1 98 ? 12.638 1.133 -10.918 1.00 93.38 98 SER A N 1
ATOM 740 C CA . SER A 1 98 ? 13.742 1.578 -11.776 1.00 93.38 98 SER A CA 1
ATOM 741 C C . SER A 1 98 ? 14.958 0.650 -11.765 1.00 93.38 98 SER A C 1
ATOM 743 O O . SER A 1 98 ? 15.746 0.693 -12.702 1.00 93.38 98 SER A O 1
ATOM 745 N N . GLU A 1 99 ? 15.143 -0.171 -10.734 1.00 93.69 99 GLU A N 1
ATOM 746 C CA . GLU A 1 99 ? 16.213 -1.164 -10.653 1.00 93.69 99 GLU A CA 1
ATOM 747 C C . GLU A 1 99 ? 15.701 -2.586 -10.916 1.00 93.69 99 GLU A C 1
ATOM 749 O O . GLU A 1 99 ? 16.401 -3.405 -11.514 1.00 93.69 99 GLU A O 1
ATOM 754 N N . ALA A 1 100 ? 14.469 -2.879 -10.496 1.00 92.94 100 ALA A N 1
ATOM 755 C CA . ALA A 1 100 ? 13.840 -4.183 -10.666 1.00 92.94 100 ALA A CA 1
ATOM 756 C C . ALA A 1 100 ? 13.516 -4.509 -12.135 1.00 92.94 100 ALA A C 1
ATOM 758 O O . ALA A 1 100 ? 13.584 -5.674 -12.522 1.00 92.94 100 ALA A O 1
ATOM 759 N N . MET A 1 101 ? 13.204 -3.495 -12.950 1.00 92.88 101 MET A N 1
ATOM 760 C CA . MET A 1 101 ? 12.821 -3.657 -14.360 1.00 92.88 101 M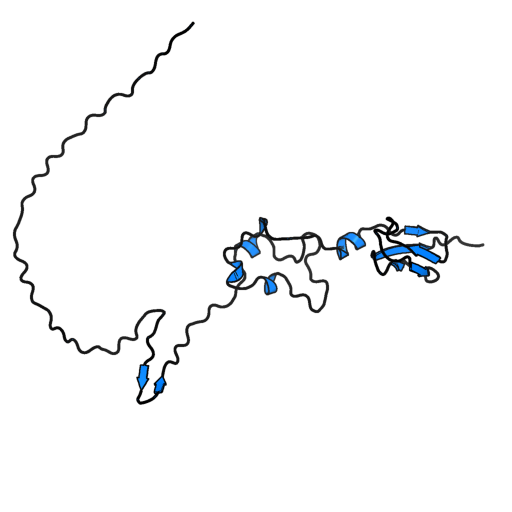ET A CA 1
ATOM 761 C C . MET A 1 101 ? 13.971 -3.413 -15.356 1.00 92.88 101 MET A C 1
ATOM 763 O O . MET A 1 101 ? 13.734 -3.170 -16.540 1.00 92.88 101 MET A O 1
ATOM 767 N N . LYS A 1 102 ? 15.225 -3.501 -14.894 1.00 92.69 102 LYS A N 1
ATOM 768 C CA . LYS A 1 102 ? 16.413 -3.461 -15.759 1.00 92.69 102 LYS A CA 1
ATOM 769 C C . LYS A 1 102 ? 16.628 -4.803 -16.460 1.00 92.69 102 LYS A C 1
ATOM 771 O O . LYS A 1 102 ? 16.553 -5.857 -15.829 1.00 92.69 102 LYS A O 1
ATOM 776 N N . GLY A 1 103 ? 17.011 -4.754 -17.735 1.00 90.12 103 GLY A N 1
ATOM 777 C CA . GLY A 1 103 ? 17.596 -5.889 -18.453 1.00 90.12 103 GLY A CA 1
ATOM 778 C C . GLY A 1 103 ? 16.764 -6.464 -19.606 1.00 90.12 103 GLY A C 1
ATOM 779 O O . GLY A 1 103 ? 15.635 -6.030 -19.844 1.00 90.12 103 GLY A O 1
ATOM 780 N N . PRO A 1 104 ? 17.312 -7.482 -20.304 1.00 90.00 104 PRO A N 1
ATOM 781 C CA . PRO A 1 104 ? 16.815 -7.924 -21.614 1.00 90.00 104 PRO A CA 1
ATOM 782 C C . PRO A 1 104 ? 15.371 -8.430 -21.608 1.00 90.00 104 PRO A C 1
ATOM 784 O O . PRO A 1 104 ? 14.666 -8.340 -22.607 1.00 90.00 104 PRO A O 1
ATOM 787 N N . ARG A 1 105 ? 14.901 -8.936 -20.460 1.00 90.50 105 ARG A N 1
ATOM 788 C CA . ARG A 1 105 ? 13.526 -9.424 -20.288 1.00 90.50 105 ARG A CA 1
ATOM 789 C C . ARG A 1 105 ? 12.476 -8.354 -20.608 1.00 90.50 105 ARG A C 1
ATOM 791 O O . ARG A 1 105 ? 11.371 -8.699 -21.010 1.00 90.50 105 ARG A O 1
ATOM 798 N N . PHE A 1 106 ? 12.800 -7.082 -20.394 1.00 92.56 106 PHE A N 1
ATOM 799 C CA . PHE A 1 106 ? 11.825 -5.997 -20.383 1.00 92.56 106 PHE A CA 1
ATOM 800 C C . PHE A 1 106 ? 11.804 -5.163 -21.677 1.00 92.56 106 PHE A C 1
ATOM 802 O O . PHE A 1 106 ? 10.879 -4.384 -21.874 1.00 92.56 106 PHE A O 1
ATOM 809 N N . GLU A 1 107 ? 12.758 -5.345 -22.596 1.00 88.38 107 GLU A N 1
ATOM 810 C CA . GLU A 1 107 ? 12.922 -4.491 -23.790 1.00 88.38 107 GLU A CA 1
ATOM 811 C C . GLU A 1 107 ? 11.745 -4.523 -24.773 1.00 88.38 107 GLU A C 1
ATOM 813 O O . GLU A 1 107 ? 11.445 -3.514 -25.406 1.00 88.38 107 GLU A O 1
ATOM 818 N N . GLN A 1 108 ? 11.052 -5.657 -24.875 1.00 90.81 108 GLN A N 1
ATOM 819 C CA . GLN A 1 108 ? 9.906 -5.854 -25.774 1.00 90.81 108 GLN A CA 1
ATOM 820 C C . GLN A 1 108 ? 8.587 -6.042 -25.011 1.00 90.81 108 GLN A C 1
ATOM 822 O O . GLN A 1 108 ? 7.639 -6.639 -25.517 1.00 90.81 108 GLN A O 1
ATOM 827 N N . THR A 1 109 ? 8.528 -5.572 -23.765 1.00 91.94 109 THR A N 1
ATOM 828 C CA . THR A 1 109 ? 7.324 -5.660 -22.933 1.00 91.94 109 THR A CA 1
ATOM 829 C C . THR A 1 109 ? 6.449 -4.420 -23.130 1.00 91.94 109 THR A C 1
ATOM 831 O O . THR A 1 109 ? 6.938 -3.300 -23.007 1.00 91.94 109 THR A O 1
ATOM 834 N N . ASP A 1 110 ? 5.147 -4.598 -23.383 1.00 92.75 110 ASP A N 1
ATOM 835 C CA . ASP A 1 110 ? 4.181 -3.492 -23.301 1.00 92.75 110 ASP A CA 1
ATOM 836 C C . ASP A 1 110 ? 3.744 -3.296 -21.841 1.00 92.75 110 ASP A C 1
ATOM 838 O O . ASP A 1 110 ? 3.121 -4.176 -21.236 1.00 92.75 110 ASP A O 1
ATOM 842 N N . TYR A 1 111 ? 4.093 -2.138 -21.276 1.00 90.88 111 TYR A N 1
ATOM 843 C CA . TYR A 1 111 ? 3.860 -1.775 -19.877 1.00 90.88 111 TYR A CA 1
ATOM 844 C C . TYR A 1 111 ? 2.398 -1.535 -19.528 1.00 90.88 111 TYR A C 1
ATOM 846 O O . TYR A 1 111 ? 2.009 -1.744 -18.383 1.00 90.88 111 TYR A O 1
ATOM 854 N N . ARG A 1 112 ? 1.571 -1.165 -20.510 1.00 91.75 112 ARG A N 1
ATOM 855 C CA . ARG A 1 112 ? 0.152 -0.849 -20.286 1.00 91.75 112 ARG A CA 1
ATOM 856 C C . ARG A 1 112 ? -0.649 -2.061 -19.818 1.00 91.75 112 ARG A C 1
ATOM 858 O O . ARG A 1 112 ? -1.674 -1.902 -19.165 1.00 91.75 112 ARG A O 1
ATOM 865 N N . PHE A 1 113 ? -0.178 -3.258 -20.160 1.00 93.62 113 PHE A N 1
ATOM 866 C CA . PHE A 1 113 ? -0.815 -4.530 -19.825 1.00 93.62 113 PHE A CA 1
ATOM 867 C C . PHE A 1 113 ? -0.119 -5.267 -18.676 1.00 93.62 113 PHE A C 1
ATOM 869 O O . PHE A 1 113 ? -0.495 -6.395 -18.357 1.00 93.62 113 PHE A O 1
ATOM 876 N N . GLN A 1 114 ? 0.902 -4.664 -18.058 1.00 92.94 114 GLN A N 1
ATOM 877 C CA . GLN A 1 114 ? 1.561 -5.269 -16.905 1.00 92.94 114 GLN A CA 1
ATOM 878 C C . GLN A 1 114 ? 0.745 -5.022 -15.628 1.00 92.94 114 GLN A C 1
ATOM 880 O O . GLN A 1 114 ? 0.113 -3.973 -15.495 1.00 92.94 114 GLN A O 1
ATOM 885 N N . PRO A 1 115 ? 0.757 -5.957 -14.661 1.00 93.94 115 PRO A N 1
ATOM 886 C CA . PRO A 1 115 ? 0.082 -5.755 -13.386 1.00 93.94 115 PRO A CA 1
ATOM 887 C C . PRO A 1 115 ? 0.625 -4.523 -12.653 1.00 93.94 115 PRO A C 1
ATOM 889 O O . PRO A 1 115 ? 1.804 -4.469 -12.306 1.00 93.94 115 PRO A O 1
ATOM 892 N N . GLN A 1 116 ? -0.253 -3.558 -12.383 1.00 93.31 116 GLN A N 1
ATOM 893 C CA . GLN A 1 116 ? 0.073 -2.345 -11.633 1.00 93.31 116 GLN A CA 1
ATOM 894 C C . GLN A 1 116 ? -1.001 -2.081 -10.560 1.00 93.31 116 GLN A C 1
ATOM 896 O O . GLN A 1 116 ? -1.869 -1.225 -10.741 1.00 93.31 116 GLN A O 1
ATOM 901 N N . PRO A 1 117 ? -1.001 -2.857 -9.459 1.00 95.56 117 PRO A N 1
ATOM 902 C CA . PRO A 1 117 ? -1.956 -2.667 -8.376 1.00 95.56 117 PRO A CA 1
ATOM 903 C C . PRO A 1 117 ? -1.671 -1.380 -7.594 1.00 95.56 117 PRO A C 1
ATOM 905 O O . PRO A 1 117 ? -0.543 -0.886 -7.545 1.00 95.56 117 PRO A O 1
ATOM 908 N N . LEU A 1 118 ? -2.711 -0.868 -6.940 1.00 97.06 118 LEU A N 1
ATOM 909 C CA . LEU A 1 118 ? -2.593 0.221 -5.974 1.00 97.06 118 LEU A CA 1
ATOM 910 C C . LEU A 1 118 ? -1.887 -0.273 -4.705 1.00 97.06 118 LEU A C 1
ATOM 912 O O . LEU A 1 118 ? -2.064 -1.419 -4.285 1.00 97.06 118 LEU A O 1
ATOM 916 N N . SER A 1 119 ? -1.117 0.599 -4.063 1.00 97.31 119 SER A N 1
ATOM 917 C CA . SER A 1 119 ? -0.540 0.311 -2.756 1.00 97.31 119 SER A CA 1
ATOM 918 C C . SER A 1 119 ? -1.632 0.282 -1.685 1.00 97.31 119 SER A C 1
ATOM 920 O O . SER A 1 119 ? -2.403 1.229 -1.507 1.00 97.31 119 SER A O 1
ATOM 922 N N . ALA A 1 120 ? -1.682 -0.817 -0.934 1.00 96.19 120 ALA A N 1
ATOM 923 C CA . ALA A 1 120 ? -2.612 -0.967 0.181 1.00 96.19 120 ALA A CA 1
ATOM 924 C C . ALA A 1 120 ? -2.304 0.005 1.333 1.00 96.19 120 ALA A C 1
ATOM 926 O O . ALA A 1 120 ? -3.217 0.423 2.037 1.00 96.19 120 ALA A O 1
ATOM 927 N N . MET A 1 121 ? -1.033 0.388 1.503 1.00 96.00 121 MET A N 1
ATOM 928 C CA . MET A 1 121 ? -0.585 1.319 2.543 1.00 96.00 121 MET A CA 1
ATOM 929 C C . MET A 1 121 ? -1.238 2.699 2.403 1.00 96.00 121 MET A C 1
ATOM 931 O O . MET A 1 121 ? -1.734 3.253 3.381 1.00 96.00 121 MET A O 1
ATOM 935 N N . GLU A 1 122 ? -1.292 3.230 1.184 1.00 97.12 122 GLU A N 1
ATOM 936 C CA . GLU A 1 122 ? -1.938 4.514 0.919 1.00 97.12 122 GLU A CA 1
ATOM 937 C C . GLU A 1 122 ? -3.466 4.394 1.029 1.00 97.12 122 GLU A C 1
ATOM 939 O O . GLU A 1 122 ? -4.128 5.248 1.614 1.00 97.12 122 GLU A O 1
ATOM 944 N N . LEU A 1 123 ? -4.046 3.287 0.552 1.00 97.31 123 LEU A N 1
ATOM 945 C CA . LEU A 1 123 ? -5.486 3.040 0.679 1.00 97.31 123 LEU A CA 1
ATOM 946 C C . LEU A 1 123 ? -5.940 2.980 2.144 1.00 97.3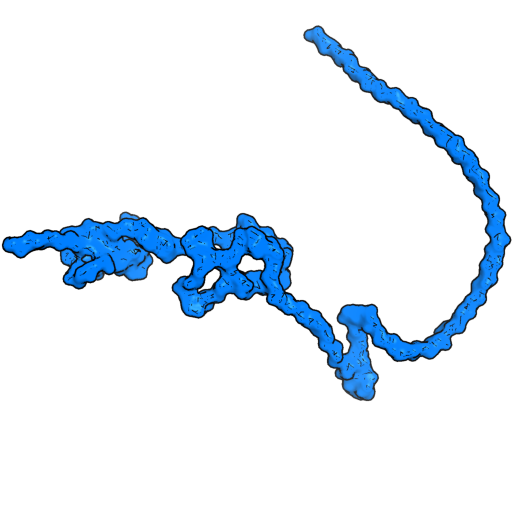1 123 LEU A C 1
ATOM 948 O O . LEU A 1 123 ? -6.935 3.607 2.501 1.00 97.31 123 LEU A O 1
ATOM 952 N N . ILE A 1 124 ? -5.199 2.281 3.011 1.00 96.44 124 ILE A N 1
ATOM 953 C CA . ILE A 1 124 ? -5.526 2.229 4.441 1.00 96.44 124 ILE A CA 1
ATOM 954 C C . ILE A 1 124 ? -5.214 3.548 5.150 1.00 96.44 124 ILE A C 1
ATOM 956 O O . ILE A 1 124 ? -5.868 3.887 6.136 1.00 96.44 124 ILE A O 1
ATOM 960 N N . SER A 1 125 ? -4.251 4.324 4.643 1.00 95.50 125 SER A N 1
ATOM 961 C CA . SER A 1 125 ? -3.979 5.667 5.148 1.00 95.50 125 SER A CA 1
ATOM 962 C C . SER A 1 125 ? -5.188 6.582 4.994 1.00 95.50 125 SER A C 1
ATOM 964 O O . SER A 1 125 ? -5.572 7.235 5.966 1.00 95.50 125 SER A O 1
ATOM 966 N N . ASN A 1 126 ? -5.828 6.520 3.824 1.00 96.50 126 ASN A N 1
ATOM 967 C CA . ASN A 1 126 ? -7.029 7.275 3.476 1.00 96.50 126 ASN A CA 1
ATOM 968 C C . ASN A 1 126 ? -8.306 6.781 4.181 1.00 96.50 126 ASN A C 1
ATOM 970 O O . ASN A 1 126 ? -9.318 7.483 4.182 1.00 96.50 126 ASN A O 1
ATOM 974 N N . HIS A 1 127 ? -8.288 5.599 4.804 1.00 96.19 127 HIS A N 1
ATOM 975 C CA . HIS A 1 127 ? -9.442 5.096 5.544 1.00 96.19 127 HIS A CA 1
ATOM 976 C C . HIS A 1 127 ? -9.687 5.931 6.818 1.00 96.19 127 HIS A C 1
ATOM 978 O O . HIS A 1 127 ? -8.765 6.114 7.623 1.00 96.19 127 HIS A O 1
ATOM 984 N N . PRO A 1 128 ? -10.931 6.381 7.080 1.00 96.38 128 PRO A N 1
ATOM 985 C CA . PRO A 1 128 ? -11.241 7.185 8.256 1.00 96.38 128 PRO A CA 1
ATOM 986 C C . PRO A 1 128 ? -11.020 6.415 9.561 1.00 96.38 128 PRO A C 1
ATOM 988 O O . PRO A 1 128 ? -11.301 5.214 9.660 1.00 96.38 128 PRO A O 1
ATOM 991 N N . ILE A 1 129 ? -10.562 7.136 10.585 1.00 96.56 129 ILE A N 1
ATOM 992 C CA . ILE A 1 129 ? -10.422 6.609 11.944 1.00 96.56 129 ILE A CA 1
ATOM 993 C C . ILE A 1 129 ? -11.821 6.398 12.530 1.00 96.56 129 ILE A C 1
ATOM 995 O O . ILE A 1 129 ? -12.647 7.309 12.546 1.00 96.56 129 ILE A O 1
ATOM 999 N N . GLN A 1 130 ? -12.078 5.191 13.022 1.00 95.12 130 GLN A N 1
ATOM 1000 C CA . GLN A 1 130 ? -13.341 4.813 13.641 1.00 95.12 130 GLN A CA 1
ATOM 1001 C C . GLN A 1 130 ? -13.370 5.284 15.096 1.00 95.12 130 GLN A C 1
ATOM 1003 O O . GLN A 1 130 ? -12.602 4.811 15.937 1.00 95.12 130 GLN A O 1
ATOM 1008 N N . MET A 1 131 ? -14.264 6.221 15.391 1.00 95.19 131 MET A N 1
ATOM 1009 C CA . MET A 1 131 ? -14.441 6.759 16.737 1.00 95.19 131 MET A CA 1
ATOM 1010 C C . MET A 1 131 ? -15.393 5.866 17.535 1.00 95.19 131 MET A C 1
ATOM 1012 O O . MET A 1 131 ? -16.472 5.521 17.060 1.00 95.19 131 MET A O 1
ATOM 1016 N N . THR A 1 132 ? -15.010 5.490 18.753 1.00 93.75 132 THR A N 1
ATOM 1017 C CA . THR A 1 132 ? -15.832 4.657 19.644 1.00 93.75 132 THR A CA 1
ATOM 1018 C C . THR A 1 132 ? -15.844 5.206 21.066 1.00 93.75 132 THR A C 1
ATOM 1020 O O . THR A 1 132 ? -14.911 5.875 21.494 1.00 93.75 132 THR A O 1
ATOM 1023 N N . THR A 1 133 ? -16.886 4.920 21.839 1.00 93.56 133 THR A N 1
ATOM 1024 C CA . THR A 1 133 ? -16.931 5.244 23.275 1.00 93.56 133 THR A CA 1
ATOM 1025 C C . THR A 1 133 ? -16.313 4.143 24.140 1.00 93.56 133 THR A C 1
ATOM 1027 O O . THR A 1 133 ? -15.994 4.366 25.308 1.00 93.56 133 THR A O 1
ATOM 1030 N N . GLN A 1 134 ? -16.127 2.946 23.576 1.00 93.38 134 GLN A N 1
ATOM 1031 C CA . GLN A 1 134 ? -15.650 1.776 24.305 1.00 93.38 134 GLN A CA 1
ATOM 1032 C C . GLN A 1 134 ? -14.143 1.844 24.567 1.00 93.38 134 GLN A C 1
ATOM 1034 O O . GLN A 1 134 ? -13.360 2.310 23.742 1.00 93.38 134 GLN A O 1
ATOM 1039 N N . ARG A 1 135 ? -13.732 1.308 25.720 1.00 94.44 135 ARG A N 1
ATOM 1040 C CA . ARG A 1 135 ? -12.321 1.159 26.104 1.00 94.44 135 ARG A CA 1
ATOM 1041 C C . ARG A 1 135 ? -11.586 0.111 25.257 1.00 94.44 135 ARG A C 1
ATOM 1043 O O . ARG A 1 135 ? -10.410 0.274 24.942 1.00 94.44 135 ARG A O 1
ATOM 1050 N N . VAL A 1 136 ? -12.279 -0.970 24.904 1.00 96.12 136 VAL A N 1
ATOM 1051 C CA . VAL A 1 136 ? -11.751 -2.086 24.111 1.00 96.12 136 VAL A CA 1
ATOM 1052 C C . VAL A 1 136 ? -12.704 -2.346 22.956 1.00 96.12 136 VAL A C 1
ATOM 1054 O O . VAL A 1 136 ? -13.901 -2.492 23.185 1.00 96.12 136 VAL A O 1
ATOM 1057 N N . VAL A 1 137 ? -12.178 -2.422 21.734 1.00 96.44 137 VAL A N 1
ATOM 1058 C CA . VAL A 1 137 ? -12.969 -2.680 20.520 1.00 96.44 137 VAL A CA 1
ATOM 1059 C C . VAL A 1 137 ? -12.666 -4.067 19.979 1.00 96.44 137 VAL A C 1
ATOM 1061 O O . VAL A 1 137 ? -11.501 -4.452 19.884 1.00 96.44 137 VAL A O 1
ATOM 1064 N N . SER A 1 138 ? -13.705 -4.804 19.589 1.00 95.75 138 SER A N 1
ATOM 1065 C CA . SER A 1 138 ? -13.569 -6.039 18.819 1.00 95.75 138 SER A CA 1
ATOM 1066 C C . SER A 1 138 ? -13.542 -5.749 17.319 1.00 95.75 138 SER A C 1
ATOM 1068 O O . SER A 1 138 ? -14.462 -5.114 16.809 1.00 95.75 138 SER A O 1
ATOM 1070 N N . CYS A 1 139 ? -12.537 -6.259 16.610 1.00 96.19 139 CYS A N 1
ATOM 1071 C CA . CYS A 1 139 ? -12.445 -6.186 15.154 1.00 96.19 139 CYS A CA 1
ATOM 1072 C C . CYS A 1 139 ? -12.3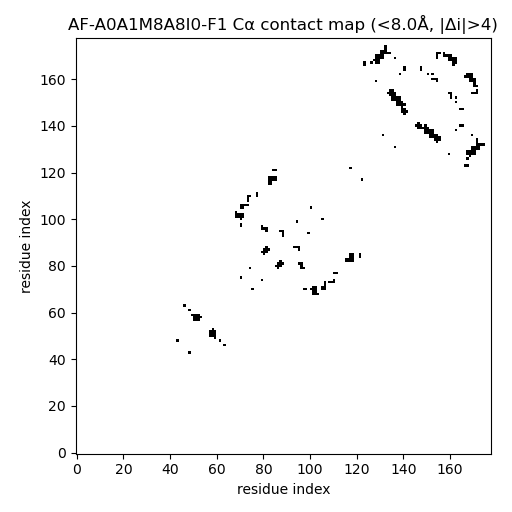05 -7.598 14.575 1.00 96.19 139 CYS A C 1
ATOM 1074 O O . CYS A 1 139 ? -11.463 -8.372 15.029 1.00 96.19 139 CYS A O 1
ATOM 1076 N N . ASP A 1 140 ? -13.131 -7.925 13.589 1.00 96.19 140 ASP A N 1
ATOM 1077 C CA . ASP A 1 140 ? -13.159 -9.195 12.851 1.00 96.19 140 ASP A CA 1
ATOM 1078 C C . ASP A 1 140 ? -13.067 -8.995 11.326 1.00 96.19 140 ASP A C 1
ATOM 1080 O O . ASP A 1 140 ? -13.176 -9.947 10.562 1.00 96.19 140 ASP A O 1
ATOM 1084 N N . GLY A 1 141 ? -12.848 -7.761 10.866 1.00 93.62 141 GLY A N 1
ATOM 1085 C CA . GLY A 1 141 ? -12.810 -7.420 9.443 1.00 93.62 141 GLY A CA 1
ATOM 1086 C C . GLY A 1 141 ? -14.184 -7.193 8.802 1.00 93.62 141 GLY A C 1
ATOM 1087 O O . GLY A 1 141 ? -14.238 -6.978 7.598 1.00 93.62 141 GLY A O 1
ATOM 1088 N N . GLY A 1 142 ? -15.277 -7.200 9.579 1.00 90.19 142 GLY A N 1
ATOM 1089 C CA . GLY A 1 142 ? -16.623 -6.790 9.150 1.00 90.19 142 GLY A CA 1
ATOM 1090 C C . GLY A 1 142 ? -17.492 -7.892 8.537 1.00 90.19 142 GLY A C 1
ATOM 1091 O O . GLY A 1 142 ? -18.712 -7.825 8.643 1.00 90.19 142 GLY A O 1
ATOM 1092 N N . ASP A 1 143 ? -16.882 -8.931 7.972 1.00 90.06 143 ASP A N 1
ATOM 1093 C CA . ASP A 1 143 ? -17.564 -9.962 7.172 1.00 90.06 143 ASP A CA 1
ATOM 1094 C C . ASP A 1 143 ? -17.603 -11.342 7.871 1.00 90.06 143 ASP A C 1
ATOM 1096 O O . ASP A 1 143 ? -17.623 -12.410 7.251 1.00 90.06 143 ASP A O 1
ATOM 1100 N N . GLY A 1 14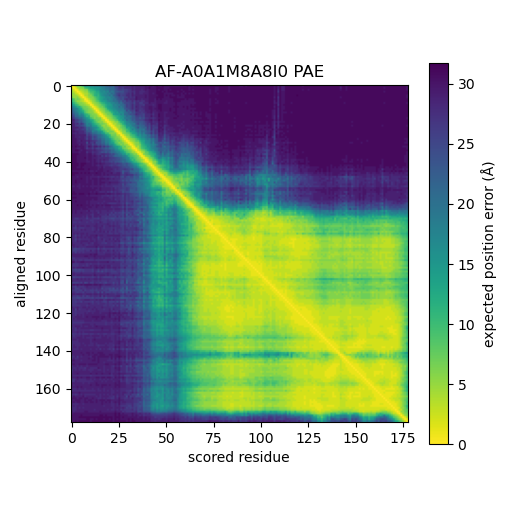4 ? -17.574 -11.331 9.209 1.00 89.56 144 GLY A N 1
ATOM 1101 C CA . GLY A 1 144 ? -17.614 -12.530 10.046 1.00 89.56 144 GLY A CA 1
ATOM 1102 C C . GLY A 1 144 ? -16.506 -13.534 9.683 1.00 89.56 144 GLY A C 1
ATOM 1103 O O . GLY A 1 144 ? -15.329 -13.214 9.849 1.00 89.56 144 GLY A O 1
ATOM 1104 N N . PRO A 1 145 ? -16.834 -14.752 9.202 1.00 93.19 145 PRO A N 1
ATOM 1105 C CA . PRO A 1 145 ? -15.831 -15.766 8.867 1.00 93.19 145 PRO A CA 1
ATOM 1106 C C . PRO A 1 145 ? -14.988 -15.440 7.624 1.00 93.19 145 PRO A C 1
ATOM 1108 O O . PRO A 1 145 ? -13.946 -16.062 7.445 1.00 93.19 145 PRO A O 1
ATOM 1111 N N . LEU A 1 146 ? -15.419 -14.509 6.764 1.00 95.94 146 LEU A N 1
ATOM 1112 C CA . LEU A 1 146 ? -14.649 -14.088 5.583 1.00 95.94 146 LEU A CA 1
ATOM 1113 C C . LEU A 1 146 ? -13.615 -12.995 5.906 1.00 95.94 146 LEU A C 1
ATOM 1115 O O . LEU A 1 146 ? -12.796 -12.657 5.054 1.00 95.94 146 LEU A O 1
ATOM 1119 N N . GLY A 1 147 ? -13.652 -12.447 7.123 1.00 95.25 147 GLY A N 1
ATOM 1120 C CA . GLY A 1 147 ? -12.669 -11.492 7.613 1.00 95.25 147 GLY A CA 1
ATOM 1121 C C . GLY A 1 147 ? -11.439 -12.170 8.222 1.00 95.25 147 GLY A C 1
ATOM 1122 O O . GLY A 1 147 ? -10.911 -13.156 7.708 1.00 95.25 147 GLY A O 1
ATOM 1123 N N . HIS A 1 148 ? -10.964 -11.629 9.341 1.0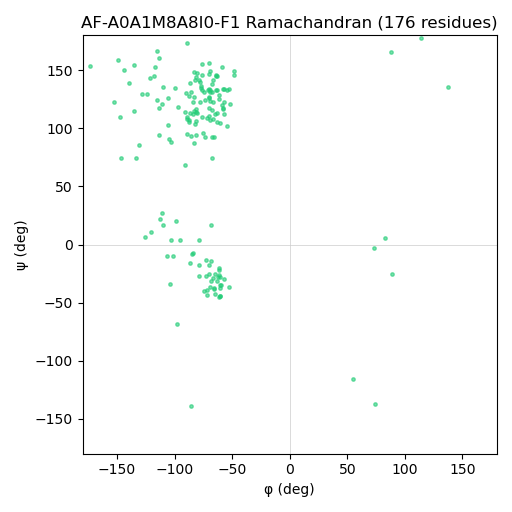0 96.31 148 HIS A N 1
ATOM 1124 C CA . HIS A 1 148 ? -9.837 -12.184 10.092 1.00 96.31 148 HIS A CA 1
ATOM 1125 C C . HIS A 1 148 ? -10.281 -12.652 11.483 1.00 96.31 148 HIS A C 1
ATOM 1127 O O . HIS A 1 148 ? -11.356 -12.273 11.953 1.00 96.31 148 HIS A O 1
ATOM 1133 N N . PRO A 1 149 ? -9.454 -13.438 12.202 1.00 96.31 149 PRO A N 1
ATOM 1134 C CA . PRO A 1 149 ? -9.769 -13.826 13.569 1.00 96.31 149 PRO A CA 1
ATOM 1135 C C . PRO A 1 149 ? -10.088 -12.607 14.434 1.00 96.31 149 PRO A C 1
ATOM 1137 O O . PRO A 1 149 ? -9.358 -11.611 14.405 1.00 96.31 149 PRO A O 1
ATOM 1140 N N . ARG A 1 150 ? -11.175 -12.691 15.208 1.00 96.06 150 ARG A N 1
ATOM 1141 C CA . ARG A 1 150 ? -11.606 -11.601 16.086 1.00 96.06 150 ARG A CA 1
ATOM 1142 C C . ARG A 1 150 ? -10.488 -11.234 17.059 1.00 96.06 150 ARG A C 1
ATOM 1144 O O . ARG A 1 150 ? -10.054 -12.067 17.854 1.00 96.06 150 ARG A O 1
ATOM 1151 N N . VAL A 1 151 ? -10.082 -9.970 17.037 1.00 96.56 151 VAL A N 1
ATOM 1152 C CA . VAL A 1 151 ? -9.122 -9.391 17.984 1.00 96.56 151 VAL A CA 1
ATOM 1153 C C . VAL A 1 151 ? -9.759 -8.295 18.811 1.00 96.56 151 VAL A C 1
ATOM 1155 O O . VAL A 1 151 ? -10.690 -7.628 18.365 1.00 96.56 151 VAL A O 1
ATOM 1158 N N . TYR A 1 152 ? -9.218 -8.096 20.009 1.00 97.06 152 TYR A N 1
ATOM 1159 C CA . TYR A 1 152 ? -9.619 -7.035 20.921 1.00 97.06 152 TYR A CA 1
ATOM 1160 C C . TYR A 1 152 ? -8.486 -6.016 21.033 1.00 97.06 152 TYR A C 1
ATOM 1162 O O . TYR A 1 152 ? -7.365 -6.360 21.405 1.00 97.06 152 TYR A O 1
ATOM 1170 N N . ILE A 1 153 ? -8.774 -4.768 20.678 1.00 96.88 153 ILE A N 1
ATOM 1171 C CA . ILE A 1 153 ? -7.798 -3.679 20.598 1.00 96.88 153 ILE A CA 1
ATOM 1172 C C . ILE A 1 153 ? -8.014 -2.751 21.790 1.00 96.88 153 ILE A C 1
ATOM 1174 O O . ILE A 1 153 ? -9.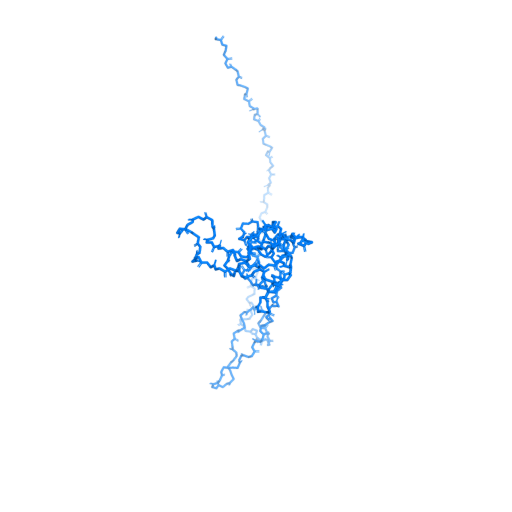127 -2.272 22.008 1.00 96.88 153 ILE A O 1
ATOM 1178 N N . ASN A 1 154 ? -6.951 -2.494 22.556 1.00 96.62 154 ASN A N 1
ATOM 1179 C CA . ASN A 1 154 ? -6.998 -1.591 23.704 1.00 96.62 154 ASN A CA 1
ATOM 1180 C C . ASN A 1 154 ? -6.838 -0.121 23.270 1.00 96.62 154 ASN A C 1
ATOM 1182 O O . ASN A 1 154 ? -5.852 0.214 22.609 1.00 96.62 154 ASN A O 1
ATOM 1186 N N . LEU A 1 155 ? -7.766 0.745 23.689 1.00 95.88 155 LEU A N 1
ATOM 1187 C CA . LEU A 1 155 ? -7.795 2.182 23.391 1.00 95.88 155 LEU A CA 1
ATOM 1188 C C . LEU A 1 155 ? -7.492 3.071 24.611 1.00 95.88 155 LEU A C 1
ATOM 1190 O O . LEU A 1 155 ? -7.755 4.267 24.573 1.00 95.88 155 LEU A O 1
ATOM 1194 N N . ASP A 1 156 ? -6.915 2.511 25.679 1.00 93.56 156 ASP A N 1
ATOM 1195 C CA . ASP A 1 156 ? -6.525 3.260 26.889 1.00 93.56 156 ASP A CA 1
ATOM 1196 C C . ASP A 1 156 ? -5.519 4.382 26.625 1.00 93.56 156 ASP A C 1
ATOM 1198 O O . ASP A 1 156 ? -5.508 5.402 27.310 1.00 93.56 156 ASP A O 1
ATOM 1202 N N . LYS A 1 157 ? -4.614 4.163 25.668 1.00 92.19 157 LYS A N 1
ATOM 1203 C CA . LYS A 1 157 ? -3.584 5.142 25.321 1.00 92.19 157 LYS A CA 1
ATOM 1204 C C . LYS A 1 157 ? -4.138 6.118 24.286 1.00 92.19 157 LYS A C 1
ATOM 1206 O O . LYS A 1 157 ? -4.730 5.646 23.312 1.00 92.19 157 LYS A O 1
ATOM 1211 N N . PRO A 1 158 ? -3.835 7.423 24.403 1.00 90.56 158 PRO A N 1
ATOM 1212 C CA . PRO A 1 158 ? -4.293 8.410 23.438 1.00 90.56 158 PRO A CA 1
ATOM 1213 C C . PRO A 1 158 ? -3.803 8.085 22.018 1.00 90.56 158 PRO A C 1
ATOM 1215 O O . PRO A 1 158 ? -2.764 7.436 21.811 1.00 90.56 158 PRO A O 1
ATOM 1218 N N . GLY A 1 159 ? -4.581 8.545 21.040 1.00 93.06 159 GLY A N 1
ATOM 1219 C CA . GLY A 1 159 ? -4.318 8.404 19.611 1.00 93.06 159 GLY A CA 1
ATOM 1220 C C . GLY A 1 159 ? -4.852 7.112 18.974 1.00 93.06 159 GLY A C 1
ATOM 1221 O O . GLY A 1 159 ? -5.189 6.150 19.669 1.00 93.06 159 GLY A O 1
ATOM 1222 N N . PRO A 1 160 ? -4.901 7.071 17.633 1.00 95.62 160 PRO A N 1
ATOM 1223 C CA . PRO A 1 160 ? -5.482 5.962 16.887 1.00 95.62 160 PRO A CA 1
ATOM 1224 C C . PRO A 1 160 ? -4.669 4.673 17.038 1.00 95.62 160 PRO A C 1
ATOM 1226 O O . PRO A 1 160 ? -3.437 4.685 16.968 1.00 95.62 160 PRO A O 1
ATOM 1229 N N . LYS A 1 161 ? -5.359 3.543 17.209 1.00 96.81 161 LYS A N 1
ATOM 1230 C CA . LYS A 1 161 ? -4.770 2.197 17.260 1.00 96.81 161 LYS A CA 1
ATOM 1231 C C . LYS A 1 161 ? -5.264 1.376 16.077 1.00 96.81 161 LYS A C 1
ATOM 1233 O O . LYS A 1 161 ? -6.468 1.245 15.875 1.00 96.81 161 LYS A O 1
ATOM 1238 N N . GLY A 1 162 ? -4.333 0.851 15.286 1.00 96.62 162 GLY A N 1
ATOM 1239 C CA . GLY A 1 162 ? -4.637 0.021 14.121 1.00 96.62 162 GLY A CA 1
ATOM 1240 C C . GLY A 1 162 ? -4.898 -1.437 14.492 1.00 96.62 162 GLY A C 1
ATOM 1241 O O . GLY A 1 162 ? -4.205 -1.997 15.342 1.00 96.62 162 GLY A O 1
ATOM 1242 N N . CYS A 1 163 ? -5.866 -2.064 13.828 1.00 96.94 163 CYS A N 1
ATOM 1243 C CA . CYS A 1 163 ? -5.993 -3.519 13.809 1.00 96.94 163 CYS A CA 1
ATOM 1244 C C . CYS A 1 163 ? -4.766 -4.141 13.112 1.00 96.94 163 CYS A C 1
ATOM 1246 O O . CYS A 1 163 ? -4.430 -3.698 12.014 1.00 96.94 163 CYS A O 1
ATOM 1248 N N . PRO A 1 164 ? -4.123 -5.182 13.675 1.00 96.44 164 PRO A N 1
ATOM 1249 C CA . PRO A 1 164 ? -2.955 -5.815 13.056 1.00 96.44 164 PRO A CA 1
ATOM 1250 C C . PRO A 1 164 ? -3.264 -6.577 11.756 1.00 96.44 164 PRO A C 1
ATOM 1252 O O . PRO A 1 164 ? -2.338 -6.920 11.031 1.00 96.44 164 PRO A O 1
ATOM 1255 N N . TYR A 1 165 ? -4.539 -6.853 11.465 1.00 96.69 165 TYR A N 1
ATOM 1256 C CA . TYR A 1 165 ? -4.962 -7.557 10.254 1.00 96.69 165 TYR A CA 1
ATOM 1257 C C . TYR A 1 165 ? -5.415 -6.578 9.166 1.00 96.69 165 TYR A C 1
ATOM 1259 O O . TYR A 1 165 ? -4.739 -6.419 8.157 1.00 96.69 165 TYR A O 1
ATOM 1267 N N . CYS A 1 166 ? -6.538 -5.883 9.374 1.00 95.69 166 CYS A N 1
ATOM 1268 C CA . CYS A 1 166 ? -7.082 -4.955 8.375 1.00 95.69 166 CYS A CA 1
ATOM 1269 C C . CYS A 1 166 ? -6.386 -3.588 8.327 1.00 95.69 166 CYS A C 1
ATOM 1271 O O . CYS A 1 166 ? -6.614 -2.833 7.390 1.00 95.69 166 CYS A O 1
ATOM 1273 N N . GLY A 1 167 ? -5.636 -3.199 9.362 1.00 96.12 167 GLY A N 1
ATOM 1274 C CA . GLY A 1 167 ? -5.052 -1.858 9.468 1.00 96.12 167 GLY A CA 1
ATOM 1275 C C . GLY A 1 167 ? -6.045 -0.732 9.800 1.00 96.12 167 GLY A C 1
ATOM 1276 O O . GLY A 1 167 ? -5.614 0.401 10.013 1.00 96.12 167 GLY A O 1
ATOM 1277 N N . ILE A 1 168 ? -7.353 -1.022 9.904 1.00 96.25 168 ILE A N 1
ATOM 1278 C CA . ILE A 1 168 ? -8.377 -0.043 10.311 1.00 96.25 168 ILE A CA 1
ATOM 1279 C C . ILE A 1 168 ? -8.024 0.508 11.690 1.00 96.25 168 ILE A C 1
ATOM 1281 O O . ILE A 1 168 ? -7.680 -0.243 12.607 1.00 96.25 168 ILE A O 1
ATOM 1285 N N . ARG A 1 169 ? -8.109 1.830 11.824 1.00 96.94 169 ARG A N 1
ATOM 1286 C CA . ARG A 1 169 ? -7.716 2.559 13.027 1.00 96.94 169 ARG A CA 1
ATOM 1287 C C . ARG A 1 169 ? -8.937 2.897 13.867 1.00 96.94 169 ARG A C 1
ATOM 1289 O O . ARG A 1 169 ? -9.917 3.410 13.335 1.00 96.94 169 ARG A O 1
ATOM 1296 N N . TYR A 1 170 ? -8.836 2.675 15.171 1.00 96.88 170 TYR A N 1
ATOM 1297 C CA . TYR A 1 170 ? -9.860 3.012 16.153 1.00 96.88 170 TYR A CA 1
ATOM 1298 C C . TYR A 1 170 ? -9.325 4.033 17.147 1.00 96.88 170 TYR A C 1
ATOM 1300 O O . TYR A 1 170 ? -8.152 3.982 17.522 1.00 96.88 170 TYR A O 1
ATOM 1308 N N . GLN A 1 171 ? -10.183 4.939 17.596 1.00 96.25 171 GLN A N 1
ATOM 1309 C CA . GLN A 1 171 ? -9.852 5.905 18.634 1.00 96.25 171 GLN A CA 1
ATOM 1310 C C . GLN A 1 171 ? -11.030 6.061 19.591 1.00 96.25 171 GLN A C 1
ATOM 1312 O O . GLN A 1 171 ? -12.191 6.078 19.178 1.00 96.25 171 GLN A O 1
ATOM 1317 N N . LYS A 1 172 ? -10.721 6.144 20.886 1.00 95.06 172 LYS A N 1
ATOM 1318 C CA . LYS A 1 172 ? -11.727 6.405 21.906 1.00 95.06 172 LYS A CA 1
ATOM 1319 C C . LYS A 1 172 ? -12.101 7.889 21.871 1.00 95.06 172 LYS A C 1
ATOM 1321 O O . LYS A 1 172 ? -11.218 8.739 21.823 1.00 95.06 172 LYS A O 1
ATOM 1326 N N . VAL A 1 173 ? -13.396 8.187 21.895 1.00 91.75 173 VAL A N 1
ATOM 1327 C CA . VAL A 1 173 ? -13.900 9.545 22.109 1.00 91.75 173 VAL A CA 1
ATOM 1328 C C . VAL A 1 173 ? -13.607 9.921 23.559 1.00 91.75 173 VAL A C 1
ATOM 1330 O O . VAL A 1 173 ? -13.997 9.210 24.498 1.00 91.75 173 VAL A O 1
ATOM 1333 N N . ASP A 1 174 ? -12.889 11.022 23.738 1.00 80.88 174 ASP A N 1
ATOM 1334 C CA . ASP A 1 174 ? -12.647 11.607 25.048 1.00 80.88 174 ASP A CA 1
ATOM 1335 C C . ASP A 1 174 ? -13.935 12.307 25.485 1.00 80.88 174 ASP A C 1
ATOM 1337 O O . ASP A 1 174 ? -14.267 13.405 25.052 1.00 80.88 174 ASP A O 1
ATOM 1341 N N . SER A 1 175 ? -14.737 11.601 26.275 1.00 67.69 175 SER A N 1
ATOM 1342 C CA . SER A 1 175 ? -15.826 12.202 27.028 1.00 67.69 175 SER A CA 1
ATOM 1343 C C . SER A 1 175 ? -15.220 12.786 28.299 1.00 67.69 175 SER A C 1
ATOM 1345 O O . SER A 1 175 ? -14.870 12.023 29.203 1.00 67.69 175 SER A O 1
ATOM 1347 N N . ASP A 1 176 ? -15.059 14.109 28.336 1.00 58.72 176 ASP A N 1
ATOM 1348 C CA . ASP A 1 176 ? -14.659 14.852 29.530 1.00 58.72 176 ASP A CA 1
ATOM 1349 C C . ASP A 1 176 ? -15.628 14.518 30.673 1.00 58.72 176 ASP A C 1
ATOM 1351 O O . ASP A 1 176 ? -16.773 14.971 30.714 1.00 58.72 176 ASP A O 1
ATOM 1355 N N . HIS A 1 177 ? -15.188 13.655 31.586 1.00 52.72 177 HIS A N 1
ATOM 1356 C CA . HIS A 1 177 ? -15.868 13.434 32.852 1.00 52.72 177 HIS A CA 1
ATOM 1357 C C . HIS A 1 177 ? -15.444 14.564 33.793 1.00 52.72 177 HIS A C 1
ATOM 1359 O O . HIS A 1 177 ? -14.381 14.488 34.411 1.00 52.72 177 HIS A O 1
ATOM 1365 N N . HIS A 1 178 ? -16.254 15.624 33.834 1.00 37.06 178 HIS A N 1
ATOM 1366 C CA . HIS A 1 178 ? -16.292 16.553 34.963 1.00 37.06 178 HIS A CA 1
ATOM 1367 C C . HIS A 1 178 ? -16.779 15.843 36.230 1.00 37.06 178 HIS A C 1
ATOM 1369 O O . HIS A 1 178 ? -17.686 14.984 36.109 1.00 37.06 178 HIS A O 1
#

Solvent-accessible surface area (backbone atoms only — not comparable to full-atom values): 12346 Å² total; per-residue (Å²): 141,85,82,90,84,85,86,79,85,82,83,82,85,79,83,83,80,85,77,85,79,81,86,79,86,76,83,77,80,79,73,79,72,75,97,71,72,80,80,67,92,70,76,72,89,54,98,77,64,78,68,44,68,68,80,99,41,79,58,62,88,76,81,71,86,75,78,78,70,50,66,37,67,67,46,66,74,73,54,58,49,60,19,90,77,40,56,67,72,91,49,93,87,53,72,52,44,70,65,66,52,42,26,83,88,42,64,86,53,70,66,90,79,49,94,75,62,71,47,63,70,56,55,51,64,72,49,75,71,44,76,37,83,55,61,62,46,79,48,28,70,88,56,58,91,79,38,47,80,75,43,76,47,77,39,86,55,88,65,74,44,59,42,94,81,80,48,58,28,37,31,50,60,85,73,85,81,125

Mean predicted aligned error: 16.79 Å

pLDDT: mean 79.41, std 18.49, range [37.06, 97.31]

Nearest PDB structures (foldseek):
  7zmb-assembly1_M  TM=9.837E-01  e=2.486E-11  Thermochaetoides thermophila DSM 1495
  8ba0-assembly1_R  TM=9.041E-01  e=7.005E-08  Drosophila melanogaster
  8esz-assembly1_S6  TM=7.195E-01  e=2.149E-08  Drosophila melanogaster
  8ugn-assembly1_8F  TM=4.452E-01  e=5.969E-02  Sus scrofa
  5z62-assembly1_F  TM=4.603E-01  e=1.312E-01  Homo sapiens

Foldseek 3Di:
DDDDDDDDDDDDDDDDDDDDDDDDDDPDPPDDDDPDDPDDPPQPPDPDRDFDDDPPDGDDPPPDPDDDFAAAPQDVVVDQALAPQHRDDDDPPDDGSRVVRTDDVNNPDRPVPDDHDHDLVVVLVPADAAEDQDQKDWDQQPPNPVGHPIDIDGQPDADWD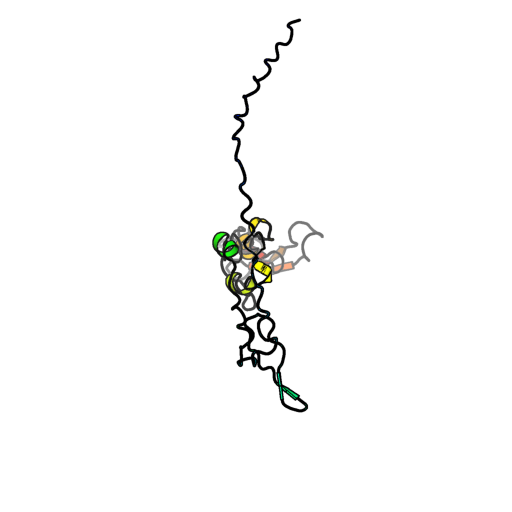ADPGNRHTYHYDDDPDD

InterPro domains:
  IPR019401 Zinc finger, CHCC-type [PF10276] (134-170)

Radius of gyration: 38.95 Å; Cα contacts (8 Å, |Δi|>4): 165; chains: 1; bounding box: 88×45×114 Å

Sequence (178 aa):
MLSRVMLAPTRALRNHISASRTICTSASLFKSLPTKQEAAPSVAQGDFVRPRTDGHGISAQVQTPIAKATNPPGLVEYGLEQSPNFPETWSESQRPKSEAMKGPRFEQTDYRFQPQPLSAMELISNHPIQMTTQRVVSCDGGDGPLGHPRVYINLDKPGPKGCPYCGIRYQKVDSDHH